Protein 9EIB (pdb70)

Solvent-accessible surface area: 11790 Å² total; per-residue (Å²): 101,55,67,29,46,119,0,59,103,6,0,136,125,58,90,64,0,20,37,116,45,26,70,8,148,63,20,39,0,58,78,32,86,32,23,89,115,118,18,138,68,106,116,65,84,129,97,119,33,112,91,19,176,96,214,66,99,33,1,21,37,22,68,112,117,84,97,23,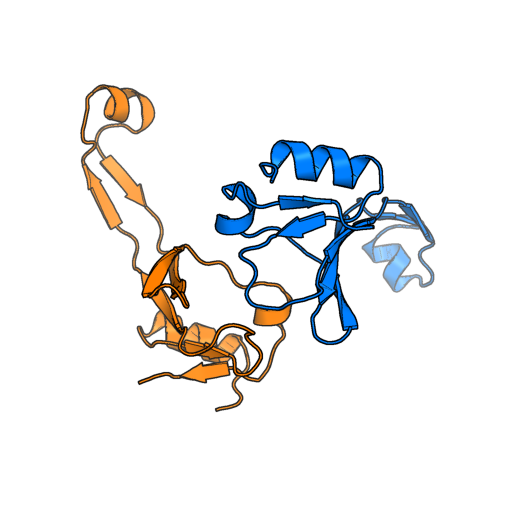90,33,116,25,49,82,60,10,75,132,15,122,30,0,47,83,48,197,97,81,42,68,30,46,113,0,56,91,5,0,138,122,59,90,67,0,14,38,111,44,26,64,8,141,70,20,37,0,60,75,33,86,33,25,80,97,124,10,115,69,100,120,46,79,132,103,117,35,115,90,18,167,90,199,68,96,33,1,22,62,22,58,109,102,83,98,26,92,37,97,26,57,83,61,10,78,134,16,122,31,0,27,58,49,177

Radius of gyration: 2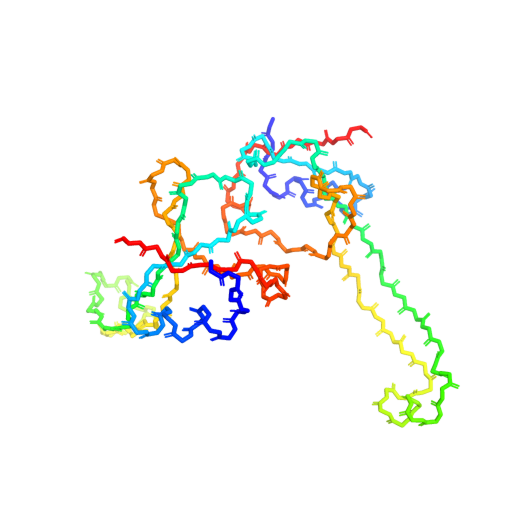0.09 Å; Cα contacts (8 Å, |Δi|>4): 319; chains: 2; bounding box: 47×45×37 Å

Nearest PDB structures (foldseek):
  8kbj-assembly1_A  TM=8.774E-01  e=7.537E-10  metagenome
  8smg-assembly1_B-2  TM=8.501E-01  e=1.374E-08  Okubovirus
  8wje-assembly1_A  TM=8.041E-01  e=4.769E-08  Bacillus phage SPO1
  8sme-assembly1_A  TM=7.638E-01  e=9.151E-08  Okubovirus
  8wje-assembly1_C  TM=7.489E-01  e=1.385E-07  Bacillus phage SPO1

Structure (mmCIF, N/CA/C/O backbone):
data_9EIB
#
_entry.id   9EIB
#
_cell.length_a   92.692
_cell.length_b   92.692
_cell.length_c   78.079
_cell.angle_alpha   90.000
_cell.angle_beta   90.000
_cell.angle_gamma   120.000
#
_symmetry.space_group_name_H-M   'P 63 2 2'
#
loop_
_entity.id
_entity.type
_entity.pdbx_description
1 polymer 'Prophage anti-Thoeris 2 (ModTad2)'
2 non-polymer '(2~{S})-3-[1-[(2~{R},3~{R},4~{S},5~{R})-5-[[[[(2~{R},3~{S},4~{R},5~{R})-5-(6-aminopurin-9-yl)-3,4-bis(oxidanyl)oxolan-2-yl]methoxy-oxidanyl-phosphoryl]oxy-oxidanyl-phosphoryl]oxymethyl]-3,4-bis(oxidanyl)oxolan-2-yl]imidazol-4-yl]-2-azanyl-propanoic acid'
3 water water
#
loop_
_atom_site.group_PDB
_atom_site.id
_atom_site.type_symbol
_atom_site.label_atom_id
_atom_site.label_alt_id
_atom_site.label_comp_id
_atom_site.label_asym_id
_atom_site.label_entity_id
_atom_site.label_seq_id
_atom_site.pdbx_PDB_ins_code
_atom_site.Cartn_x
_atom_site.Cartn_y
_atom_site.Cartn_z
_atom_site.occupancy
_atom_site.B_iso_or_equiv
_atom_site.auth_seq_id
_atom_site.auth_comp_id
_atom_site.auth_asym_id
_atom_site.auth_atom_id
_atom_site.pdbx_PDB_model_num
ATOM 1 N N . SER A 1 4 ? 5.14345 -4.10161 33.51778 1.000 44.09097 3 SER A N 1
ATOM 2 C CA . SER A 1 4 ? 6.10622 -4.99508 32.86728 1.000 40.24608 3 SER A CA 1
ATOM 3 C C . SER A 1 4 ? 5.76053 -5.19262 31.38991 1.000 41.47761 3 SER A C 1
ATOM 4 O O . SER A 1 4 ? 4.70450 -5.71734 31.03108 1.000 46.20306 3 SER A O 1
ATOM 7 N N . LEU A 1 5 ? 6.68156 -4.77761 30.53812 1.000 34.40159 4 LEU A N 1
ATOM 8 C CA . LEU A 1 5 ? 6.47492 -4.67828 29.10294 1.000 32.74214 4 LEU A CA 1
ATOM 9 C C . LEU A 1 5 ? 7.03374 -5.88906 28.36285 1.000 31.16341 4 LEU A C 1
ATOM 10 O O . LEU A 1 5 ? 7.90586 -6.61398 28.85379 1.000 28.48045 4 LEU A O 1
ATOM 15 N N . ASN A 1 6 ? 6.52184 -6.08946 27.15463 1.000 28.10384 5 ASN A N 1
ATOM 16 C CA . ASN A 1 6 ? 7.15004 -7.00094 26.22632 1.000 29.89215 5 ASN A CA 1
ATOM 17 C C . ASN A 1 6 ? 8.32519 -6.29455 25.54983 1.000 26.72342 5 ASN A C 1
ATOM 18 O O . ASN A 1 6 ? 8.59355 -5.10675 25.77886 1.000 26.75141 5 ASN A O 1
ATOM 23 N N . PHE A 1 7 ? 9.05811 -7.04537 24.71997 1.000 31.50436 6 PHE A N 1
ATOM 24 C CA . PHE A 1 7 ? 10.25109 -6.47618 24.11385 1.000 27.84605 6 PHE A CA 1
ATOM 25 C C . PHE A 1 7 ? 9.90794 -5.39606 23.10211 1.000 26.78359 6 PHE A C 1
ATOM 26 O O . PHE A 1 7 ? 10.70493 -4.47469 22.90280 1.000 30.63173 6 PHE A O 1
ATOM 34 N N . GLY A 1 8 ? 8.75005 -5.49910 22.44217 1.000 26.56642 7 GLY A N 1
ATOM 35 C CA . GLY A 1 8 ? 8.35872 -4.47757 21.47677 1.000 29.69928 7 GLY A CA 1
ATOM 36 C C . GLY A 1 8 ? 8.29347 -3.08869 22.08601 1.000 27.60453 7 GLY A C 1
ATOM 37 O O . GLY A 1 8 ? 8.79157 -2.11252 21.50560 1.000 27.11389 7 GLY A O 1
ATOM 38 N N . LYS A 1 9 ? 7.70155 -2.97981 23.27819 1.000 27.42613 8 LYS A N 1
ATOM 39 C CA . LYS A 1 9 ? 7.66553 -1.69558 23.96486 1.000 27.49107 8 LYS A CA 1
ATOM 40 C C . LYS A 1 9 ? 9.04150 -1.31017 24.48255 1.000 29.45251 8 LYS A C 1
ATOM 41 O O . LYS A 1 9 ? 9.41491 -0.13028 24.44289 1.000 28.24815 8 LYS A O 1
ATOM 47 N N . ALA A 1 10 ? 9.81559 -2.28210 24.98122 1.000 27.70563 9 ALA A N 1
ATOM 48 C CA . ALA A 1 10 ? 11.18250 -1.97403 25.38753 1.000 26.56276 9 ALA A CA 1
ATOM 49 C C . ALA A 1 10 ? 12.01044 -1.48887 24.20590 1.000 26.43547 9 ALA A C 1
ATOM 50 O O . ALA A 1 10 ? 12.85930 -0.60779 24.37185 1.000 26.45760 9 ALA A O 1
ATOM 52 N N . LEU A 1 11 ? 11.75298 -2.01844 23.00284 1.000 26.38800 10 LEU A N 1
ATOM 53 C CA . LEU A 1 11 ? 12.47489 -1.55786 21.81781 1.000 26.30176 10 LEU A CA 1
ATOM 54 C C . LEU A 1 11 ? 12.13752 -0.10012 21.48952 1.000 26.66612 10 LEU A C 1
ATOM 55 O O . LEU A 1 11 ? 13.04042 0.71972 21.26692 1.000 26.63626 10 LEU A O 1
ATOM 60 N N . GLU A 1 12 ? 10.85160 0.25147 21.46842 1.000 27.04027 11 GLU A N 1
ATOM 61 C CA . GLU A 1 12 ? 10.49016 1.64849 21.24429 1.000 27.42209 11 GLU A CA 1
ATOM 62 C C . GLU A 1 12 ? 11.16031 2.55282 22.26937 1.000 27.43188 11 GLU A C 1
ATOM 63 O O . GLU A 1 12 ? 11.69386 3.60800 21.91182 1.000 31.02532 11 GLU A O 1
ATOM 69 N N . ALA A 1 13 ? 11.16711 2.14167 23.54270 1.000 27.32216 12 ALA A N 1
ATOM 70 C CA . ALA A 1 13 ? 11.85493 2.90799 24.57800 1.000 27.31307 12 ALA A CA 1
ATOM 71 C C . ALA A 1 13 ? 13.33736 3.09384 24.25233 1.000 29.79348 12 ALA A C 1
ATOM 72 O O . ALA A 1 13 ? 13.87681 4.20134 24.35901 1.000 27.17108 12 ALA A O 1
ATOM 74 N N . LEU A 1 14 ? 14.01632 2.01786 23.86723 1.000 26.68091 13 LEU A N 1
ATOM 75 C CA . LEU A 1 14 ? 15.41558 2.10793 23.45782 1.000 26.43314 13 LEU A CA 1
ATOM 76 C C . LEU A 1 14 ? 15.61734 3.14524 22.35729 1.000 26.63506 13 LEU A C 1
ATOM 77 O O . LEU A 1 14 ? 16.53439 3.97193 22.42597 1.000 26.66238 13 LEU A O 1
ATOM 82 N N . LYS A 1 15 ? 14.78374 3.09612 21.31422 1.000 26.80066 14 LYS A N 1
ATOM 83 C CA . LYS A 1 15 ? 14.97512 3.98086 20.17171 1.000 29.07733 14 LYS A CA 1
ATOM 84 C C . LYS A 1 15 ? 14.72545 5.43887 20.52441 1.000 30.82615 14 LYS A C 1
ATOM 85 O O . LYS A 1 15 ? 15.22178 6.32721 19.81851 1.000 29.94072 14 LYS A O 1
ATOM 91 N N . GLU A 1 16 ? 13.97463 5.69857 21.59836 1.000 27.57039 15 GLU A N 1
ATOM 92 C CA . GLU A 1 16 ? 13.74215 7.04213 22.10003 1.000 27.95330 15 GLU A CA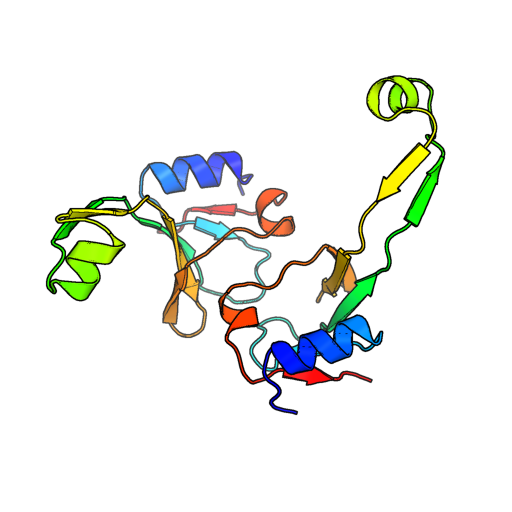 1
ATOM 93 C C . GLU A 1 16 ? 14.77160 7.47090 23.12395 1.000 42.25052 15 GLU A C 1
ATOM 94 O O . GLU A 1 16 ? 14.62412 8.54167 23.71876 1.000 35.78586 15 GLU A O 1
ATOM 100 N N . GLY A 1 17 ? 15.78812 6.65921 23.35873 1.000 27.50211 16 GLY A N 1
ATOM 101 C CA . GLY A 1 17 ? 16.87219 7.03920 24.23242 1.000 35.51233 16 GLY A CA 1
ATOM 102 C C . GLY A 1 17 ? 16.74399 6.60838 25.67480 1.000 31.23616 16 GLY A C 1
ATOM 103 O O . GLY A 1 17 ? 17.55040 7.04019 26.49565 1.000 34.99723 16 GLY A O 1
ATOM 104 N N . LYS A 1 18 ? 15.77535 5.76939 26.01625 1.000 27.15646 17 LYS A N 1
ATOM 105 C CA . LYS A 1 18 ? 15.65634 5.33119 27.39882 1.000 27.07415 17 LYS A CA 1
ATOM 106 C C . LYS A 1 18 ? 16.47942 4.06371 27.67867 1.000 37.89625 17 LYS A C 1
ATOM 107 O O . LYS A 1 18 ? 16.97848 3.38195 26.77094 1.000 26.44365 17 LYS A O 1
ATOM 113 N N . LYS A 1 19 ? 16.61811 3.76591 28.97394 1.000 26.61161 18 LYS A N 1
ATOM 114 C CA . LYS A 1 19 ? 17.28836 2.57258 29.48252 1.000 26.29189 18 LYS A CA 1
ATOM 115 C C . LYS A 1 19 ? 16.24873 1.52906 29.87245 1.000 28.60214 18 LYS A C 1
ATOM 116 O O . LYS A 1 19 ? 15.18974 1.87493 30.39162 1.000 27.50756 18 LYS A O 1
ATOM 122 N N . VAL A 1 20 ? 16.54668 0.25252 29.63572 1.000 26.00079 19 VAL A N 1
ATOM 123 C CA . VAL A 1 20 ? 15.60361 -0.82505 29.94194 1.000 25.99805 19 VAL A CA 1
ATOM 124 C C . VAL A 1 20 ? 16.34124 -1.97114 30.61655 1.000 30.16076 19 VAL A C 1
ATOM 125 O O . VAL A 1 20 ? 17.53665 -2.17669 30.39525 1.000 27.21067 19 VAL A O 1
ATOM 129 N N . SER A 1 21 ? 15.61177 -2.75291 31.41401 1.000 25.79808 20 SER A N 1
ATOM 130 C CA . SER A 1 21 ? 16.15846 -4.00075 31.93715 1.000 25.57824 20 SER A CA 1
ATOM 131 C C . SER A 1 21 ? 15.02505 -4.99250 32.12531 1.000 27.70657 20 SER A C 1
ATOM 132 O O . SER A 1 21 ? 13.85034 -4.66030 31.96525 1.000 27.96817 20 SER A O 1
ATOM 135 N N . ARG A 1 22 ? 15.39799 -6.22260 32.46547 1.000 25.50052 21 ARG A N 1
ATOM 136 C CA . ARG A 1 22 ? 14.45597 -7.31471 32.65140 1.000 25.58574 21 ARG A CA 1
ATOM 137 C C . ARG A 1 22 ? 14.46911 -7.76370 34.10168 1.000 27.21154 21 ARG A C 1
ATOM 138 O O . ARG A 1 22 ? 15.53832 -7.88800 34.70643 1.000 25.54741 21 ARG A O 1
ATOM 146 N N . GLU A 1 23 ? 13.27200 -8.00980 34.65599 1.000 30.36266 22 GLU A N 1
ATOM 147 C CA . GLU A 1 23 ? 13.18990 -8.56816 36.00222 1.000 30.97252 22 GLU A CA 1
ATOM 148 C C . GLU A 1 23 ? 13.80421 -9.96260 36.06763 1.000 25.11099 22 GLU A C 1
ATOM 149 O O . GLU A 1 23 ? 14.40156 -10.33007 37.08494 1.000 31.37541 22 GLU A O 1
ATOM 155 N N . GLY A 1 24 ? 13.68126 -10.75334 35.00170 1.000 25.85145 23 GLY A N 1
ATOM 156 C CA . GLY A 1 24 ? 14.22120 -12.09772 35.01489 1.000 24.81463 23 GLY A CA 1
ATOM 157 C C . GLY A 1 24 ? 15.71636 -12.25204 34.78214 1.000 24.07233 23 GLY A C 1
ATOM 158 O O . GLY A 1 24 ? 16.20065 -13.38451 34.73308 1.000 28.28410 23 GLY A O 1
ATOM 159 N N . TRP A 1 25 ? 16.46490 -11.16333 34.62748 1.000 23.56077 24 TRP A N 1
ATOM 160 C CA . TRP A 1 25 ? 17.91136 -11.26401 34.49180 1.000 22.99819 24 TRP A CA 1
ATOM 161 C C . TRP A 1 25 ? 18.54094 -11.75888 35.78971 1.000 23.64347 24 TRP A C 1
ATOM 162 O O . TRP A 1 25 ? 18.13450 -11.36480 36.88650 1.000 28.03715 24 TRP A O 1
ATOM 173 N N . ASN A 1 26 ? 19.57058 -12.60133 35.65848 1.000 23.79266 25 ASN A N 1
ATOM 174 C CA . ASN A 1 26 ? 20.23726 -13.16352 36.83187 1.000 23.21885 25 ASN A CA 1
ATOM 175 C C . ASN A 1 26 ? 21.07124 -12.10753 37.54671 1.000 31.94959 25 ASN A C 1
ATOM 176 O O . ASN A 1 26 ? 20.99019 -11.96292 38.77465 1.000 28.01392 25 ASN A O 1
ATOM 181 N N . GLY A 1 27 ? 21.87895 -11.35530 36.79517 1.000 26.46562 26 GLY A N 1
ATOM 182 C CA . GLY A 1 27 ? 22.56079 -10.20846 37.36856 1.000 22.99284 26 GLY A CA 1
ATOM 183 C C . GLY A 1 27 ? 21.60326 -9.06171 37.64108 1.000 30.36286 26 GLY A C 1
ATOM 184 O O . GLY A 1 27 ? 20.60580 -8.87146 36.94488 1.000 26.15101 26 GLY A O 1
ATOM 185 N N . LYS A 1 28 ? 21.90884 -8.28804 38.68239 1.000 23.21317 27 LYS A N 1
ATOM 186 C CA . LYS A 1 28 ? 21.04263 -7.20574 39.13687 1.000 28.53580 27 LYS A CA 1
ATOM 187 C C . LYS A 1 28 ? 21.66980 -5.84970 38.84885 1.000 23.80278 27 LYS A C 1
ATOM 188 O O . LYS A 1 28 ? 22.89282 -5.69831 38.83107 1.000 23.04421 27 LYS A O 1
ATOM 194 N N . GLY A 1 29 ? 20.81735 -4.84654 38.66495 1.000 23.31861 28 GLY A N 1
ATOM 195 C CA . GLY A 1 29 ? 21.30894 -3.49541 38.43653 1.000 23.13533 28 GLY A CA 1
ATOM 196 C C . GLY A 1 29 ? 21.81816 -3.21943 37.03790 1.000 28.23754 28 GLY A C 1
ATOM 197 O O . GLY A 1 29 ? 22.45364 -2.17778 36.82339 1.000 24.76022 28 GLY A O 1
ATOM 198 N N . MET A 1 30 ? 21.54366 -4.10273 36.07386 1.000 22.28441 29 MET A N 1
ATOM 199 C CA . MET A 1 30 ? 21.99860 -3.92763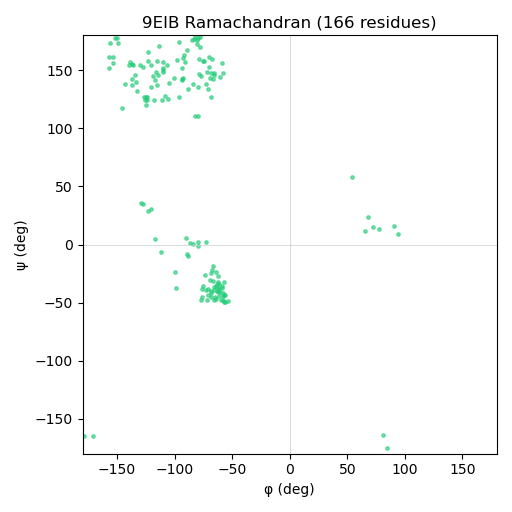 34.70124 1.000 22.66150 29 MET A CA 1
ATOM 200 C C . MET A 1 30 ? 20.94397 -3.17872 33.88228 1.000 25.12993 29 MET A C 1
ATOM 201 O O . MET A 1 30 ? 19.75500 -3.16166 34.21258 1.000 25.65086 29 MET A O 1
ATOM 206 N N . PHE A 1 31 ? 21.38665 -2.54886 32.79704 1.000 21.63419 30 PHE A N 1
ATOM 207 C CA . PHE A 1 31 ? 20.41660 -1.96621 31.87718 1.000 23.79452 30 PHE A CA 1
ATOM 208 C C . PHE A 1 31 ? 21.03887 -1.91369 30.49321 1.000 27.99385 30 PHE A C 1
ATOM 209 O O . PHE A 1 31 ? 22.26603 -1.89406 30.34990 1.000 23.39942 30 PHE A O 1
ATOM 217 N N . ALA A 1 32 ? 20.17463 -1.88185 29.47458 1.000 21.37431 31 ALA A N 1
ATOM 218 C CA . ALA A 1 32 ? 20.59664 -1.72314 28.09197 1.000 21.18884 31 ALA A CA 1
ATOM 219 C C . ALA A 1 32 ? 20.17722 -0.35381 27.56233 1.000 21.37412 31 ALA A C 1
ATOM 220 O O . ALA A 1 32 ? 19.23552 0.27085 28.05713 1.000 21.70300 31 ALA A O 1
ATOM 222 N N . TYR A 1 33 ? 20.88170 0.11416 26.53113 1.000 22.42376 32 TYR A N 1
ATOM 223 C CA . TYR A 1 33 ? 20.57834 1.42011 25.96042 1.000 21.44772 32 TYR A CA 1
ATOM 224 C C . TYR A 1 33 ? 21.09303 1.46320 24.52735 1.000 27.88027 32 TYR A C 1
ATOM 225 O O . TYR A 1 33 ? 21.93678 0.65564 24.11957 1.000 22.41015 32 TYR A O 1
ATOM 234 N N . TYR A 1 34 ? 20.55665 2.42000 23.77034 1.000 22.59281 33 TYR A N 1
ATOM 235 C CA . TYR A 1 34 ? 20.81111 2.57444 22.33932 1.000 21.85610 33 TYR A CA 1
ATOM 236 C C . TYR A 1 34 ? 21.95875 3.54982 22.11381 1.000 24.10698 33 TYR A C 1
ATOM 237 O O . TYR A 1 34 ? 22.06721 4.55554 22.82505 1.000 24.60991 33 TYR A O 1
ATOM 246 N N . VAL A 1 35 ? 22.80351 3.27274 21.12425 1.000 21.75670 34 VAL A N 1
ATOM 247 C CA . VAL A 1 35 ? 23.89385 4.16334 20.74543 1.000 27.72557 34 VAL A CA 1
ATOM 248 C C . VAL A 1 35 ? 23.77233 4.47142 19.25679 1.000 22.71130 34 VAL A C 1
ATOM 249 O O . VAL A 1 35 ? 23.76367 3.54736 18.44606 1.000 22.52516 34 VAL A O 1
ATOM 253 N N . PRO A 1 36 ? 23.70260 5.73748 18.85028 1.000 33.35404 35 PRO A N 1
ATOM 254 C CA . PRO A 1 36 ? 23.51497 6.04239 17.42693 1.000 32.88042 35 PRO A CA 1
ATOM 255 C C . PRO A 1 36 ? 24.75509 5.71095 16.60935 1.000 33.21012 35 PRO A C 1
ATOM 256 O O . PRO A 1 36 ? 25.86666 5.59435 17.12675 1.000 33.88716 35 PRO A O 1
ATOM 260 N N . GLY A 1 37 ? 24.54906 5.57997 15.29492 1.000 32.83265 36 GLY A N 1
ATOM 261 C CA . GLY A 1 37 ? 25.64930 5.40205 14.36829 1.000 33.23467 36 GLY A CA 1
ATOM 262 C C . GLY A 1 37 ? 26.35179 6.71361 14.04322 1.000 34.06851 36 GLY A C 1
ATOM 263 O O . GLY A 1 37 ? 25.98464 7.79061 14.50796 1.000 34.42944 36 GLY A O 1
ATOM 264 N N . GLY A 1 38 ? 27.39780 6.61795 13.23153 1.000 34.53080 37 GLY A N 1
ATOM 265 C CA . GLY A 1 38 ? 28.13124 7.81994 12.88393 1.000 35.49888 37 GLY A CA 1
ATOM 266 C C . GLY A 1 38 ? 29.15264 7.59324 11.79163 1.000 38.62221 37 GLY A C 1
ATOM 267 O O . GLY A 1 38 ? 29.12273 6.58718 11.07663 1.000 37.15284 37 GLY A O 1
ATOM 268 N N . VAL A 1 39 ? 30.04773 8.57638 11.66639 1.000 36.98196 38 VAL A N 1
ATOM 269 C CA . VAL A 1 39 ? 31.17207 8.55279 10.73699 1.000 37.90278 38 VAL A CA 1
ATOM 270 C C . VAL A 1 39 ? 32.42693 8.99410 11.48506 1.000 44.72431 38 VAL A C 1
ATOM 271 O O . VAL A 1 39 ? 32.37242 9.90970 12.31241 1.000 60.77434 38 VAL A O 1
ATOM 275 N N . TYR A 1 40 ? 33.55517 8.33974 11.20393 1.000 49.83459 39 TYR A N 1
ATOM 276 C CA . TYR A 1 40 ? 34.85099 8.78755 11.69905 1.000 56.78060 39 TYR A CA 1
ATOM 277 C C . TYR A 1 40 ? 35.89208 8.64621 10.59260 1.000 71.09195 39 TYR A C 1
ATOM 278 O O . TYR A 1 40 ? 35.73699 7.84743 9.66109 1.000 62.37911 39 TYR A O 1
ATOM 287 N N . LYS A 1 41 ? 36.96672 9.43266 10.71375 1.000 63.25629 40 LYS A N 1
ATOM 288 C CA . LYS A 1 41 ? 37.98378 9.51639 9.66947 1.000 72.25375 40 LYS A CA 1
ATOM 289 C C . LYS A 1 41 ? 39.00344 8.38976 9.78660 1.000 60.60669 40 LYS A C 1
ATOM 290 O O . LYS A 1 41 ? 39.44808 8.04688 10.88542 1.000 65.94558 40 LYS A O 1
ATOM 296 N N . SER A 1 42 ? 39.37303 7.81471 8.64159 1.000 61.92299 41 SER A N 1
ATOM 297 C CA . SER A 1 42 ? 40.48305 6.86993 8.60684 1.000 75.63449 41 SER A CA 1
ATOM 298 C C . SER A 1 42 ? 41.77975 7.61551 8.88350 1.000 74.77338 41 SER A C 1
ATOM 299 O O . SER A 1 42 ? 42.07989 8.61858 8.22677 1.000 64.14537 41 SER A O 1
ATOM 302 N N . GLN A 1 43 ? 42.54874 7.13460 9.86175 1.000 66.91955 42 GLN A N 1
ATOM 303 C CA . GLN A 1 43 ? 43.70193 7.89465 10.32351 1.000 73.26266 42 GLN A CA 1
ATOM 304 C C . GLN A 1 43 ? 45.02764 7.41375 9.75182 1.000 64.97601 42 GLN A C 1
ATOM 305 O O . GLN A 1 43 ? 45.97723 8.20303 9.69096 1.000 67.13843 42 GLN A O 1
ATOM 311 N N . THR A 1 44 ? 45.11801 6.16438 9.31855 1.000 55.41436 43 THR A N 1
ATOM 312 C CA . THR A 1 44 ? 46.31353 5.66692 8.65961 1.000 60.85613 43 THR A CA 1
ATOM 313 C C . THR A 1 44 ? 45.96344 5.18982 7.25757 1.000 58.43482 43 THR A C 1
ATOM 314 O O . THR A 1 44 ? 44.82105 4.80950 6.97944 1.000 61.49861 43 THR A O 1
ATOM 318 N N . ASP A 1 45 ? 46.96199 5.21512 6.37123 1.000 57.15282 44 ASP A N 1
ATOM 319 C CA . ASP A 1 45 ? 46.75768 4.69351 5.02405 1.000 63.64696 44 ASP A CA 1
ATOM 320 C C . ASP A 1 45 ? 46.43437 3.20720 5.04739 1.000 61.20005 44 ASP A C 1
ATOM 321 O O . ASP A 1 45 ? 45.78055 2.70385 4.12742 1.000 54.56844 44 ASP A O 1
ATOM 326 N N . VAL A 1 46 ? 46.89137 2.48527 6.07518 1.000 50.56526 45 VAL A N 1
ATOM 327 C CA . VAL A 1 46 ? 46.49968 1.08477 6.21782 1.000 58.52503 45 VAL A CA 1
ATOM 328 C C . VAL A 1 46 ? 44.99671 0.98419 6.44489 1.000 70.53966 45 VAL A C 1
ATOM 329 O O . VAL A 1 46 ? 44.30371 0.17978 5.80737 1.000 62.56303 45 VAL A O 1
ATOM 333 N N . ILE A 1 47 ? 44.47311 1.80577 7.35983 1.000 62.26416 46 ILE A N 1
ATOM 334 C CA . ILE A 1 47 ? 43.03160 1.87360 7.57490 1.000 61.98863 46 ILE A CA 1
ATOM 335 C C . ILE A 1 47 ? 42.34121 2.48721 6.36418 1.000 58.40421 46 ILE A C 1
ATOM 336 O O . ILE A 1 47 ? 41.26490 2.03776 5.95192 1.000 62.91767 46 ILE A O 1
ATOM 341 N N . LYS A 1 48 ? 42.95481 3.51536 5.77032 1.000 56.15293 47 LYS A N 1
ATOM 342 C CA . LYS A 1 48 ? 42.38010 4.15829 4.59192 1.000 52.79858 47 LYS A CA 1
ATOM 343 C C . LYS A 1 48 ? 42.19723 3.16664 3.44728 1.000 55.82518 47 LYS A C 1
ATOM 344 O O . LYS A 1 48 ? 41.20469 3.22900 2.71513 1.000 70.47405 47 LYS A O 1
ATOM 350 N N . ASN A 1 49 ? 43.13905 2.23852 3.27887 1.000 57.66477 48 ASN A N 1
ATOM 351 C CA . ASN A 1 49 ? 43.00089 1.23973 2.22391 1.000 68.37370 48 ASN A CA 1
ATOM 352 C C . ASN A 1 49 ? 41.89975 0.23795 2.55045 1.000 67.65418 48 ASN A C 1
ATOM 353 O O . ASN A 1 49 ? 41.09433 -0.11194 1.67782 1.000 68.28512 48 ASN A O 1
ATOM 358 N N . THR A 1 50 ? 41.84169 -0.22502 3.80380 1.000 64.79230 49 THR A N 1
ATOM 359 C CA . THR A 1 50 ? 40.88222 -1.26484 4.16944 1.000 59.15798 49 THR A CA 1
ATOM 360 C C . THR A 1 50 ? 39.44637 -0.73990 4.12547 1.000 62.35561 49 THR A C 1
ATOM 361 O O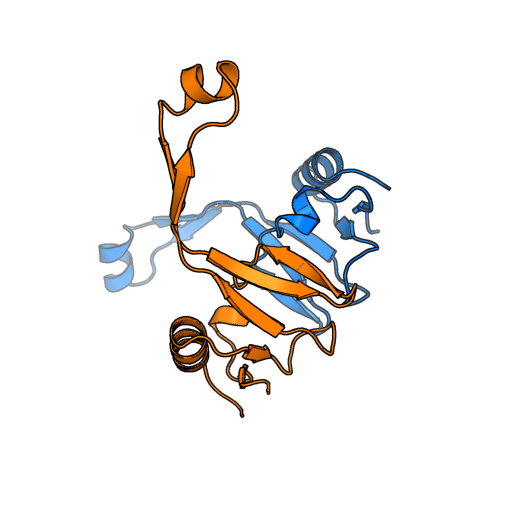 . THR A 1 50 ? 38.55539 -1.39794 3.57499 1.000 65.33413 49 THR A O 1
ATOM 365 N N . PHE A 1 51 ? 39.20120 0.45000 4.68431 1.000 54.66625 50 PHE A N 1
ATOM 366 C CA . PHE A 1 51 ? 37.84008 0.94522 4.88168 1.000 54.85690 50 PHE A CA 1
ATOM 367 C C . PHE A 1 51 ? 37.51710 2.21335 4.10274 1.000 56.83181 50 PHE A C 1
ATOM 368 O O . PHE A 1 51 ? 36.42543 2.76339 4.28593 1.000 62.06069 50 PHE A O 1
ATOM 376 N N . GLY A 1 52 ? 38.42399 2.70753 3.26454 1.000 58.02811 51 GLY A N 1
ATOM 377 C CA . GLY A 1 52 ? 38.20688 3.99489 2.62206 1.000 54.39254 51 GLY A CA 1
ATOM 378 C C . GLY A 1 52 ? 38.63601 5.15412 3.50739 1.000 63.06940 51 GLY A C 1
ATOM 379 O O . GLY A 1 52 ? 39.17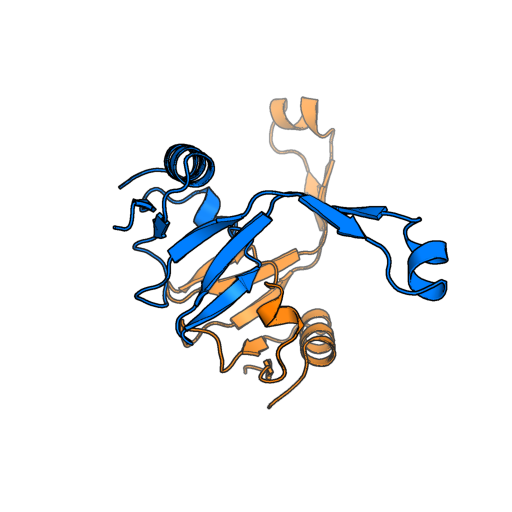890 4.97508 4.60128 1.000 68.14056 51 GLY A O 1
ATOM 380 N N . GLU A 1 53 ? 38.36471 6.37164 3.02399 1.000 62.23359 52 GLU A N 1
ATOM 381 C CA . GLU A 1 53 ? 38.86916 7.56322 3.70383 1.000 76.65361 52 GLU A CA 1
ATOM 382 C C . GLU A 1 53 ? 38.08029 7.88706 4.97136 1.000 69.97500 52 GLU A C 1
ATOM 383 O O . GLU A 1 53 ? 38.66498 8.33420 5.96765 1.000 69.13925 52 GLU A O 1
ATOM 389 N N . GLU A 1 54 ? 36.76022 7.69315 4.95359 1.000 70.08882 53 GLU A N 1
ATOM 390 C CA . GLU A 1 54 ? 35.93190 7.85497 6.14227 1.000 63.18531 53 GLU A CA 1
ATOM 391 C C . GLU A 1 54 ? 34.97290 6.68362 6.26854 1.000 62.74856 53 GLU A C 1
ATOM 392 O O . GLU A 1 54 ? 34.49414 6.13608 5.27116 1.000 50.41598 53 GLU A O 1
ATOM 398 N N . VAL A 1 55 ? 34.69263 6.31214 7.51449 1.000 54.94247 54 VAL A N 1
ATOM 399 C CA . VAL A 1 55 ? 34.03962 5.04864 7.83327 1.000 63.80595 54 VAL A CA 1
ATOM 400 C C . VAL A 1 55 ? 32.71037 5.32757 8.51656 1.000 35.97235 54 VAL A C 1
ATOM 401 O O . VAL A 1 55 ? 32.66808 5.99753 9.55733 1.000 46.04974 54 VAL A O 1
ATOM 405 N N . LYS A 1 56 ? 31.63570 4.78862 7.95008 1.000 33.84475 55 LYS A N 1
ATOM 406 C CA . LYS A 1 56 ? 30.32159 4.83409 8.57550 1.000 35.11979 55 LYS A CA 1
ATOM 407 C C . LYS A 1 56 ? 30.14375 3.62158 9.48500 1.000 34.86726 55 LYS A C 1
ATOM 408 O O . LYS A 1 56 ? 30.45684 2.49274 9.08468 1.000 31.09483 55 LYS A O 1
ATOM 414 N N . TYR A 1 57 ? 29.64272 3.84165 10.70187 1.000 30.89204 56 TYR A N 1
ATOM 415 C CA . TYR A 1 57 ? 29.34207 2.72916 11.59672 1.000 29.91614 56 TYR A CA 1
ATOM 416 C C . TYR A 1 57 ? 27.87504 2.76268 12.01038 1.000 29.53443 56 TYR A C 1
ATOM 417 O O . TYR A 1 57 ? 27.31270 3.83183 12.25292 1.000 30.00276 56 TYR A O 1
ATOM 426 N N A ARG A 1 58 ? 27.25704 1.57893 12.06207 0.462 22.04067 57 ARG A N 1
ATOM 427 N N B ARG A 1 58 ? 27.26294 1.58299 12.07688 0.538 22.03103 57 ARG A N 1
ATOM 428 C CA A ARG A 1 58 ? 25.83210 1.45599 12.34033 0.462 21.12462 57 ARG A CA 1
ATOM 429 C CA B ARG A 1 58 ? 25.84132 1.47906 12.35076 0.538 21.12268 57 ARG A CA 1
ATOM 430 C C A ARG A 1 58 ? 25.53491 1.72045 13.81635 0.462 20.89184 57 ARG A C 1
ATOM 431 C C B ARG A 1 58 ? 25.54000 1.74149 13.82225 0.538 20.89209 57 ARG A C 1
ATOM 432 O O A ARG A 1 58 ? 26.41257 1.57422 14.66956 0.462 22.62909 57 ARG A O 1
ATOM 433 O O B ARG A 1 58 ? 26.41668 1.60745 14.67822 0.538 22.66555 57 ARG A O 1
ATOM 448 N N . PRO A 1 59 ? 24.29917 2.10120 14.14709 1.000 21.95978 58 PRO A N 1
ATOM 449 C CA . PRO A 1 59 ? 23.90676 2.16371 15.55572 1.000 21.08003 58 PRO A CA 1
ATOM 450 C C . PRO A 1 59 ? 23.94565 0.76237 16.15377 1.000 21.85827 58 PRO A C 1
ATOM 451 O O . PRO A 1 59 ? 23.95850 -0.24839 15.44581 1.000 22.32100 58 PRO A O 1
ATOM 455 N N . TYR A 1 60 ? 24.00302 0.70387 17.47899 1.000 22.65820 59 TYR A N 1
ATOM 456 C CA . TYR A 1 60 ? 24.10554 -0.58179 18.16291 1.000 21.80848 59 TYR A CA 1
ATOM 457 C C . TYR A 1 60 ? 23.45927 -0.43862 19.53778 1.000 20.46274 59 TYR A C 1
ATOM 458 O O . TYR A 1 60 ? 22.95630 0.62808 19.89314 1.000 21.58397 59 TYR A O 1
ATOM 467 N N . LEU A 1 61 ? 23.42879 -1.53806 20.28863 1.000 21.87130 60 LEU A N 1
ATOM 468 C CA . LEU A 1 61 ? 22.93239 -1.55251 21.65757 1.000 20.23523 60 LEU A CA 1
ATOM 469 C C . LEU A 1 61 ? 24.06287 -1.91174 22.61875 1.000 20.14093 60 LEU A C 1
ATOM 470 O O . LEU A 1 61 ? 24.96820 -2.67650 22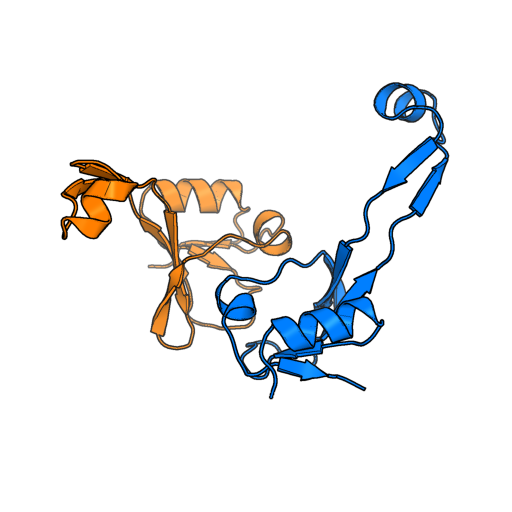.27964 1.000 19.52949 60 LEU A O 1
ATOM 475 N N . ALA A 1 62 ? 23.99589 -1.36453 23.83065 1.000 21.45022 61 ALA A N 1
ATOM 476 C CA . ALA A 1 62 ? 25.01067 -1.58763 24.85629 1.000 23.21544 61 ALA A CA 1
ATOM 477 C C . ALA A 1 62 ? 24.34430 -1.98948 26.16566 1.000 24.90314 61 ALA A C 1
ATOM 478 O O . ALA A 1 62 ? 23.18128 -1.66517 26.41223 1.000 20.21688 61 ALA A O 1
ATOM 480 N N . LEU A 1 63 ? 25.09700 -2.71017 26.99599 1.000 20.49255 62 LEU A N 1
ATOM 481 C CA . LEU A 1 63 ? 24.64378 -3.17824 28.29892 1.000 19.86631 62 LEU A CA 1
ATOM 482 C C . LEU A 1 63 ? 25.63803 -2.73541 29.36534 1.000 19.77619 62 LEU A C 1
ATOM 483 O O . LEU A 1 63 ? 26.84353 -2.96999 29.22946 1.000 19.45963 62 LEU A O 1
ATOM 488 N N . LYS A 1 64 ? 25.13245 -2.07581 30.41008 1.000 20.68216 63 LYS A N 1
ATOM 489 C CA . LYS A 1 64 ? 25.87799 -1.83301 31.64502 1.000 20.15288 63 LYS A CA 1
ATOM 490 C C . LYS A 1 64 ? 25.82402 -3.11436 32.46733 1.000 21.09056 63 LYS A C 1
ATOM 491 O O . LYS A 1 64 ? 24.75653 -3.48789 32.96024 1.000 25.12419 63 LYS A O 1
ATOM 497 N N . THR A 1 65 ? 26.96320 -3.80790 32.59890 1.000 19.99570 64 THR A N 1
ATOM 498 C CA . THR A 1 65 ? 27.01344 -5.14023 33.19350 1.000 20.07732 64 THR A CA 1
ATOM 499 C C . THR A 1 65 ? 27.11909 -5.05415 34.71337 1.000 21.11968 64 THR A C 1
ATOM 500 O O . THR A 1 65 ? 27.24217 -3.97402 35.28347 1.000 24.90412 64 THR A O 1
ATOM 504 N N . VAL A 1 66 ? 27.08037 -6.21710 35.38260 1.000 20.61664 65 VAL A N 1
ATOM 505 C CA . VAL A 1 66 ? 27.26000 -6.25196 36.83876 1.000 27.49341 65 VAL A CA 1
ATOM 506 C C . VAL A 1 66 ? 28.66332 -5.85227 37.24931 1.000 30.18350 65 VAL A C 1
ATOM 507 O O . VAL A 1 66 ? 28.87851 -5.49729 38.41298 1.000 29.77036 65 VAL A O 1
ATOM 511 N N . ASP A 1 67 ? 29.63094 -5.89675 36.32881 1.000 20.44333 66 ASP A N 1
ATOM 512 C CA . ASP A 1 67 ? 30.98792 -5.44711 36.60602 1.000 27.29858 66 ASP A CA 1
ATOM 513 C C . ASP A 1 67 ? 31.14509 -3.94903 36.42235 1.000 29.39524 66 ASP A C 1
ATOM 514 O O . ASP A 1 67 ? 32.25281 -3.43857 36.59912 1.000 28.94682 66 ASP A O 1
ATOM 519 N N . ASN A 1 68 ? 30.07138 -3.24786 36.06175 1.000 24.60867 67 ASN A N 1
ATOM 520 C CA . ASN A 1 68 ? 30.06345 -1.80628 35.84803 1.000 25.01737 67 ASN A CA 1
ATOM 521 C C . ASN A 1 68 ? 30.88093 -1.38001 34.63056 1.000 24.73659 67 ASN A C 1
ATOM 522 O O . ASN A 1 68 ? 31.31984 -0.23525 34.55046 1.000 36.44448 67 ASN A O 1
ATOM 527 N N . ASP A 1 69 ? 31.09731 -2.26226 33.66752 1.000 22.27714 68 ASP A N 1
ATOM 528 C CA . ASP A 1 69 ? 31.65928 -1.85616 32.38856 1.000 27.49857 68 ASP A CA 1
ATOM 529 C C . ASP A 1 69 ? 30.60441 -2.05544 31.30532 1.000 25.36716 68 ASP A C 1
ATOM 530 O O . ASP A 1 69 ? 29.53261 -2.61194 31.55222 1.000 25.90148 68 ASP A O 1
ATOM 535 N N . ILE A 1 70 ? 30.89049 -1.56150 30.10186 1.000 20.19753 69 ILE A N 1
ATOM 536 C CA . ILE A 1 70 ? 29.91594 -1.52736 29.01550 1.000 18.95788 69 ILE A CA 1
ATOM 537 C C . ILE A 1 70 ? 30.25250 -2.60243 27.99771 1.000 21.68238 69 ILE A C 1
ATOM 538 O O . ILE A 1 70 ? 31.34926 -2.60759 27.43163 1.000 22.90032 69 ILE A O 1
ATOM 543 N N . ALA A 1 71 ? 29.28655 -3.46166 27.70568 1.000 18.75378 70 ALA A N 1
ATOM 544 C CA . ALA A 1 71 ? 29.42029 -4.48808 26.68649 1.000 18.58727 70 ALA A CA 1
ATOM 545 C C . ALA A 1 71 ? 28.52815 -4.15551 25.50473 1.000 18.67829 70 ALA A C 1
ATOM 546 O O . ALA A 1 71 ? 27.45885 -3.58812 25.67875 1.000 20.49540 70 ALA A O 1
ATOM 548 N N . THR A 1 72 ? 28.94652 -4.53392 24.29796 1.000 19.93684 71 THR A N 1
ATOM 549 C CA . THR A 1 72 ? 27.99309 -4.53957 23.19935 1.000 18.75070 71 THR A CA 1
ATOM 550 C C . THR A 1 72 ? 26.99521 -5.65708 23.44740 1.000 21.20856 71 THR A C 1
ATOM 551 O O . THR A 1 72 ? 27.33992 -6.72732 23.95002 1.000 22.75703 71 THR A O 1
ATOM 555 N N . TRP A 1 73 ? 25.74561 -5.41443 23.10152 1.000 20.45991 72 TRP A N 1
ATOM 556 C CA . TRP A 1 73 ? 24.70446 -6.29064 23.59730 1.000 23.57606 72 TRP A CA 1
ATOM 557 C C . TRP A 1 73 ? 23.72470 -6.61739 22.49268 1.000 23.27418 72 TRP A C 1
ATOM 558 O O . TRP A 1 73 ? 23.32655 -5.73738 21.72805 1.000 19.79819 72 TRP A O 1
ATOM 569 N N . THR A 1 74 ? 23.34960 -7.89205 22.44158 1.000 25.19172 73 THR A N 1
ATOM 570 C CA . THR A 1 74 ? 22.29270 -8.45287 21.62193 1.000 36.26235 73 THR A CA 1
ATOM 571 C C . THR A 1 74 ? 21.34157 -9.18403 22.56277 1.000 20.60533 73 THR A C 1
ATOM 572 O O . THR A 1 74 ? 21.79842 -10.03854 23.34755 1.000 27.94400 73 THR A O 1
ATOM 576 N N . PRO A 1 75 ? 20.04207 -8.90750 22.52870 1.000 30.49124 74 PRO A N 1
ATOM 577 C CA . PRO A 1 75 ? 19.11971 -9.67736 23.37381 1.000 27.57104 74 PRO A CA 1
ATOM 578 C C . PRO A 1 75 ? 19.22086 -11.16516 23.05393 1.000 27.95000 74 PRO A C 1
ATOM 579 O O . PRO A 1 75 ? 19.52103 -11.55591 21.92711 1.000 29.85842 74 PRO A O 1
ATOM 583 N N . SER A 1 76 ? 19.02536 -11.99966 24.07331 1.000 21.97531 75 SER A N 1
ATOM 584 C CA . SER A 1 76 ? 18.89050 -13.42877 23.84400 1.000 23.32177 75 SER A CA 1
ATOM 585 C C . SER A 1 76 ? 17.46368 -13.72863 23.40160 1.000 21.58726 75 SER A C 1
ATOM 586 O O . SER A 1 76 ? 16.58967 -12.86101 23.42770 1.000 23.07638 75 SER A O 1
ATOM 589 N N . VAL A 1 77 ? 17.21116 -14.97670 23.00150 1.000 23.26817 76 VAL A N 1
ATOM 590 C CA . VAL A 1 77 ? 15.84709 -15.32407 22.60738 1.000 22.23749 76 VAL A CA 1
ATOM 591 C C . VAL A 1 77 ? 14.91304 -15.23560 23.80489 1.000 22.63363 76 VAL A C 1
ATOM 592 O O . VAL A 1 77 ? 13.75937 -14.81509 23.67990 1.000 23.11244 76 VAL A O 1
ATOM 596 N N . SER A 1 78 ? 15.39574 -15.61770 24.98750 1.000 22.49863 77 SER A N 1
ATOM 597 C CA . SER A 1 78 ? 14.59323 -15.43435 26.19151 1.000 22.90606 77 SER A CA 1
ATOM 598 C C . SER A 1 78 ? 14.30709 -13.96143 26.44380 1.000 23.45855 77 SER A C 1
ATOM 599 O O . SER A 1 78 ? 13.18216 -13.60760 26.81843 1.000 23.60494 77 SER A O 1
ATOM 602 N N . ASP A 1 79 ? 15.29839 -13.08264 26.23314 1.000 22.56695 78 ASP A N 1
ATOM 603 C CA . ASP A 1 79 ? 15.05674 -11.63794 26.33209 1.000 26.41937 78 ASP A CA 1
ATOM 604 C C . ASP A 1 79 ? 13.99592 -11.18596 25.33649 1.000 23.06812 78 ASP A C 1
ATOM 605 O O . ASP A 1 79 ? 13.08984 -10.41479 25.67744 1.000 23.51268 78 ASP A O 1
ATOM 610 N N . ILE A 1 80 ? 14.12816 -11.61975 24.08221 1.000 23.05116 79 ILE A N 1
ATOM 611 C CA . ILE A 1 80 ? 13.17788 -11.23963 23.03685 1.000 23.37276 79 ILE A CA 1
ATOM 612 C C . ILE A 1 80 ? 11.75427 -11.64461 23.40786 1.000 31.80137 79 ILE A C 1
ATOM 613 O O . ILE A 1 80 ? 10.79952 -10.89898 23.16193 1.000 27.15703 79 ILE A O 1
ATOM 618 N N . LEU A 1 81 ? 11.57753 -12.84275 23.96386 1.000 24.11426 80 LEU A N 1
ATOM 619 C CA . LEU A 1 81 ? 10.24817 -13.38429 24.18306 1.000 24.77410 80 LEU A CA 1
ATOM 620 C C . LEU A 1 81 ? 9.65117 -12.98512 25.52165 1.000 27.08841 80 LEU A C 1
ATOM 621 O O . LEU A 1 81 ? 8.45758 -13.22545 25.74491 1.000 30.55842 80 LEU A O 1
ATOM 626 N N . ALA A 1 82 ? 10.44110 -12.37850 26.40403 1.000 29.48656 81 ALA A N 1
ATOM 627 C CA . ALA A 1 82 ? 10.01418 -12.09997 27.77086 1.000 25.14815 81 ALA A CA 1
ATOM 628 C C . ALA A 1 82 ? 9.02171 -10.94036 27.83694 1.000 32.11093 81 ALA A C 1
ATOM 629 O O . ALA A 1 82 ? 8.94482 -10.08267 26.95302 1.000 32.19556 81 ALA A O 1
ATOM 631 N N . GLU A 1 83 ? 8.25659 -10.91680 28.92071 1.000 26.23649 82 GLU A N 1
ATOM 632 C CA . GLU A 1 83 ? 7.30800 -9.83369 29.14182 1.000 26.83079 82 GLU A CA 1
ATOM 633 C C . GLU A 1 83 ? 7.50899 -9.21312 30.52013 1.000 41.01549 82 GLU A C 1
ATOM 634 O O . GLU A 1 83 ? 6.54668 -8.78507 31.16611 1.000 31.99605 82 GLU A O 1
ATOM 640 N N . ASP A 1 84 ? 8.76068 -9.15846 30.97902 1.000 26.92800 83 ASP A N 1
ATOM 641 C CA . ASP A 1 84 ? 9.11652 -8.57461 32.26516 1.000 26.40772 83 ASP A CA 1
ATOM 642 C C . ASP A 1 84 ? 10.08879 -7.40846 32.09956 1.000 26.18658 83 ASP A C 1
ATOM 643 O O . ASP A 1 84 ? 10.90628 -7.15708 32.98198 1.000 27.17526 83 ASP A O 1
ATOM 648 N N . TRP A 1 85 ? 10.00830 -6.68578 30.97728 1.000 25.79977 84 TRP A N 1
ATOM 649 C CA . TRP A 1 85 ? 10.85243 -5.51396 30.75850 1.000 25.40706 84 TRP A CA 1
ATOM 650 C C . TRP A 1 85 ? 10.33998 -4.31512 31.54259 1.000 32.19816 84 TRP A C 1
ATOM 651 O O . TRP A 1 85 ? 9.12828 -4.13196 31.70004 1.000 33.35834 84 TRP A O 1
ATOM 662 N N . ASN A 1 86 ? 11.27014 -3.48706 32.02423 1.000 26.81697 85 ASN A N 1
ATOM 663 C CA . ASN A 1 86 ? 10.93108 -2.23750 32.68769 1.000 38.78543 85 ASN A CA 1
ATOM 664 C C . ASN A 1 86 ? 11.86589 -1.14525 32.19917 1.000 39.06595 85 ASN A C 1
ATOM 665 O O . ASN A 1 86 ? 13.04679 -1.39771 31.95227 1.000 31.45116 85 ASN A O 1
ATOM 670 N N . ILE A 1 87 ? 11.32097 0.06061 32.03724 1.000 28.04491 86 ILE A N 1
ATOM 671 C CA . ILE A 1 87 ? 12.13562 1.24387 31.80044 1.000 28.24166 86 ILE A CA 1
ATOM 672 C C . ILE A 1 87 ? 12.85432 1.62648 33.08808 1.000 33.30284 86 ILE A C 1
ATOM 673 O O . ILE A 1 87 ? 12.28458 1.56510 34.18446 1.000 34.57833 86 ILE A O 1
ATOM 678 N N . VAL A 1 88 ? 14.12027 2.00294 32.95832 1.000 26.46632 87 VAL A N 1
ATOM 679 C CA . VAL A 1 88 ? 14.98947 2.33376 34.07980 1.000 38.72254 87 VAL A CA 1
ATOM 680 C C . VAL A 1 88 ? 15.21008 3.83851 34.07519 1.000 33.98544 87 VAL A C 1
ATOM 681 O O . VAL A 1 88 ? 15.60963 4.40677 33.04942 1.000 33.92592 87 VAL A O 1
ATOM 685 N N . GLU A 1 89 ? 14.95833 4.47806 35.21788 1.000 42.24550 88 GLU A N 1
ATOM 686 C CA . GLU A 1 89 ? 15.32948 5.88004 35.43278 1.000 42.04324 88 GLU A CA 1
ATOM 687 C C . GLU A 1 89 ? 16.84133 6.00911 35.62715 1.000 50.67557 88 GLU A C 1
ATOM 688 O O . GLU A 1 89 ? 17.53513 6.63234 34.82497 1.000 50.68437 88 GLU A O 1
ATOM 694 N N . ASP B 1 3 ? 38.32001 -24.48546 34.78744 1.000 52.06055 2 ASP B N 1
ATOM 695 C CA . ASP B 1 3 ? 39.62648 -24.95738 34.33928 1.000 49.93279 2 ASP B CA 1
ATOM 696 C C . ASP B 1 3 ? 40.37558 -23.84828 33.60148 1.000 48.94819 2 ASP B C 1
ATOM 697 O O . ASP B 1 3 ? 41.50064 -24.06047 33.14430 1.000 49.70352 2 ASP B O 1
ATOM 702 N N . SER B 1 4 ? 39.73494 -22.67826 33.49606 1.000 42.38968 3 SER B N 1
ATOM 703 C CA . SER B 1 4 ? 40.26646 -21.50696 32.79328 1.000 34.31872 3 SER B CA 1
ATOM 704 C C . SER B 1 4 ? 40.65975 -21.83600 31.34487 1.000 33.44038 3 SER B C 1
ATOM 705 O O . SER B 1 4 ? 41.79937 -21.64536 30.91442 1.000 31.20278 3 SER B O 1
ATOM 708 N N . LEU B 1 5 ? 39.67848 -22.32204 30.59004 1.000 17.61681 4 LEU B N 1
ATOM 709 C CA . LEU B 1 5 ? 39.80668 -22.53638 29.15854 1.000 18.17383 4 LEU B CA 1
ATOM 710 C C . LEU B 1 5 ? 39.29306 -21.32367 28.39309 1.000 18.34699 4 LEU B C 1
ATOM 711 O O . LEU B 1 5 ? 38.41610 -20.58782 28.86390 1.000 16.36110 4 LEU B O 1
ATOM 716 N N . ASN B 1 6 ? 39.85454 -21.11335 27.20131 1.000 18.33454 5 ASN B N 1
ATOM 717 C CA . ASN B 1 6 ? 39.26366 -20.13637 26.30453 1.000 16.27196 5 ASN B CA 1
ATOM 718 C C . ASN B 1 6 ? 38.09037 -20.78622 25.56559 1.000 16.59605 5 ASN B C 1
ATOM 719 O O . ASN B 1 6 ? 37.77857 -21.97385 25.75395 1.000 13.23116 5 ASN B O 1
ATOM 724 N N . PHE B 1 7 ? 37.41570 -20.00137 24.71881 1.000 18.98148 6 PHE B N 1
ATOM 725 C CA . PHE B 1 7 ? 36.19936 -20.52067 24.10852 1.000 13.06633 6 PHE B CA 1
ATOM 726 C C . PHE B 1 7 ? 36.52047 -21.54789 23.04368 1.000 13.94747 6 PHE B C 1
ATOM 727 O O . PHE B 1 7 ? 35.69022 -22.42782 22.75691 1.000 12.16953 6 PHE B O 1
ATOM 735 N N . GLY B 1 8 ? 37.70658 -21.46001 22.43462 1.000 14.08884 7 GLY B N 1
ATOM 736 C CA . GLY B 1 8 ? 38.08048 -22.47219 21.46469 1.000 13.33061 7 GLY B CA 1
ATOM 737 C C . GLY B 1 8 ? 38.13439 -23.84508 22.09391 1.000 12.91497 7 GLY B C 1
ATOM 738 O O . GLY B 1 8 ? 37.65365 -24.82678 21.51696 1.000 14.63139 7 GLY B O 1
ATOM 739 N N . LYS B 1 9 ? 38.67287 -23.92579 23.31093 1.000 16.25571 8 LYS B N 1
ATOM 740 C CA . LYS B 1 9 ? 38.73621 -25.20386 24.01500 1.000 19.49034 8 LYS B CA 1
ATOM 741 C C . LYS B 1 9 ? 37.37547 -25.60767 24.55648 1.000 21.14029 8 LYS B C 1
ATOM 742 O O . LYS B 1 9 ? 37.04700 -26.80087 24.58205 1.000 15.67324 8 LYS B O 1
ATOM 748 N N . ALA B 1 10 ? 36.57167 -24.64308 25.01359 1.000 11.11583 9 ALA B N 1
ATOM 749 C CA . ALA B 1 10 ? 35.20699 -24.99540 25.38986 1.000 10.40123 9 ALA B CA 1
ATOM 750 C C . ALA B 1 10 ? 34.41000 -25.47499 24.18143 1.000 11.92255 9 ALA B C 1
ATOM 751 O O . ALA B 1 10 ? 33.57944 -26.39333 24.29280 1.000 13.05738 9 ALA B O 1
ATOM 753 N N . LEU B 1 11 ? 34.66095 -24.88576 23.00874 1.000 10.65001 10 LEU B N 1
ATOM 754 C CA . LEU B 1 11 ? 33.92439 -25.30358 21.81849 1.000 12.91546 10 LEU B CA 1
ATOM 755 C C . LEU B 1 11 ? 34.30650 -26.72474 21.40216 1.000 10.24391 10 LEU B C 1
ATOM 756 O O . LEU B 1 11 ? 33.44017 -27.51291 20.99164 1.000 12.34619 10 LEU B O 1
ATOM 761 N N . GLU B 1 12 ? 35.59976 -27.06195 21.45225 1.000 9.64425 11 GLU B N 1
ATOM 762 C CA . GLU B 1 12 ? 36.01927 -28.43866 21.19478 1.000 10.80897 11 GLU B CA 1
ATOM 763 C C . GLU B 1 12 ? 35.31530 -29.39205 22.14937 1.000 13.17273 11 GLU B C 1
ATOM 764 O O . GLU B 1 12 ? 34.82376 -30.45383 21.74020 1.000 15.41617 11 GLU B O 1
ATOM 770 N N . ALA B 1 13 ? 35.23266 -29.01645 23.42420 1.000 11.13126 12 ALA B N 1
ATOM 771 C CA . ALA B 1 13 ? 34.52234 -29.84636 24.39451 1.000 14.35638 12 ALA B CA 1
ATOM 772 C C . ALA B 1 13 ? 33.05150 -29.99895 24.02180 1.000 16.00380 12 ALA B C 1
ATOM 773 O O . ALA B 1 13 ? 32.50285 -31.10372 24.07666 1.000 13.42857 12 ALA B O 1
ATOM 775 N N . LEU B 1 14 ? 32.39683 -28.90581 23.63399 1.000 10.12517 13 LEU B N 1
ATOM 776 C CA . LEU B 1 14 ? 30.99292 -28.98301 23.23956 1.000 10.03201 13 LEU B CA 1
ATOM 777 C C . LEU B 1 14 ? 30.80573 -29.97504 22.10346 1.000 11.10496 13 LEU B C 1
ATOM 778 O O . LEU B 1 14 ? 29.93338 -30.85399 22.16562 1.000 13.54921 13 LEU B O 1
ATOM 783 N N . LYS B 1 15 ? 31.62694 -29.85050 21.05572 1.000 10.62554 14 LYS B N 1
ATOM 784 C CA . LYS B 1 15 ? 31.50807 -30.72051 19.89174 1.000 12.81194 14 LYS B CA 1
ATOM 785 C C . LYS B 1 15 ? 31.78292 -32.18169 20.22271 1.000 12.94429 14 LYS B C 1
ATOM 786 O O . LYS B 1 15 ? 31.30340 -33.07118 19.50950 1.000 14.28291 14 LYS B O 1
ATOM 792 N N . GLU B 1 16 ? 32.53274 -32.45052 21.28582 1.000 13.23973 15 GLU B N 1
ATOM 793 C CA . GLU B 1 16 ? 32.80402 -33.80944 21.74783 1.000 14.57175 15 GLU B CA 1
ATOM 794 C C . GLU B 1 16 ? 31.72528 -34.31934 22.69324 1.000 19.16863 15 GLU B C 1
ATOM 795 O O . GLU B 1 16 ? 31.81068 -35.46472 23.15950 1.000 17.38311 15 GLU B O 1
ATOM 801 N N . GLY B 1 17 ? 30.69126 -33.51645 22.95030 1.000 15.20860 16 GLY B N 1
ATOM 802 C CA . GLY B 1 17 ? 29.57419 -33.96602 23.76213 1.000 13.14374 16 GLY B CA 1
ATOM 803 C C . GLY B 1 17 ? 29.70694 -33.69152 25.23828 1.000 21.79728 16 GLY B C 1
ATOM 804 O O . GLY B 1 17 ? 28.96671 -34.28065 26.03214 1.000 22.07056 16 GLY B O 1
ATOM 805 N N . LYS B 1 18 ? 30.61654 -32.81464 25.63604 1.000 18.18978 17 LYS B N 1
ATOM 806 C CA . LYS B 1 18 ? 30.76840 -32.46351 27.04040 1.000 14.69953 17 LYS B CA 1
ATOM 807 C C . LYS B 1 18 ? 29.92679 -31.24915 27.40704 1.000 17.89523 17 LYS B C 1
ATOM 808 O O . LYS B 1 18 ? 29.49177 -30.48569 26.54383 1.000 18.32603 17 LYS B O 1
ATOM 814 N N . LYS B 1 19 ? 29.72216 -31.06775 28.71775 1.000 16.87801 18 LYS B N 1
ATOM 815 C CA . LYS B 1 19 ? 29.05520 -29.89724 29.27607 1.000 16.34668 18 LYS B CA 1
ATOM 816 C C . LYS B 1 19 ? 30.09453 -28.85812 29.63260 1.000 14.24067 18 LYS B C 1
ATOM 817 O O . LYS B 1 19 ? 31.20037 -29.20460 30.05584 1.000 15.55954 18 LYS B O 1
ATOM 823 N N . VAL B 1 20 ? 29.75964 -27.58634 29.43363 1.000 14.18395 19 VAL B N 1
ATOM 824 C CA . VAL B 1 20 ? 30.69222 -26.49721 29.72766 1.000 14.79030 19 VAL B CA 1
ATOM 825 C C . VAL B 1 20 ? 29.95805 -25.37043 30.43298 1.000 15.34023 19 VAL B C 1
ATOM 826 O O . VAL B 1 20 ? 28.74202 -25.21211 30.30006 1.000 15.15307 19 VAL B O 1
ATOM 830 N N . SER B 1 21 ? 30.71777 -24.57955 31.19665 1.000 15.65640 20 SER B N 1
ATOM 831 C CA . SER B 1 21 ? 30.17088 -23.38365 31.82179 1.000 19.84900 20 SER B CA 1
ATOM 832 C C . SER B 1 21 ? 31.30266 -22.40561 32.09511 1.000 19.56126 20 SER B C 1
ATOM 833 O O . SER B 1 21 ? 32.48601 -22.71019 31.89789 1.000 18.95385 20 SER B O 1
ATOM 836 N N . ARG B 1 22 ? 30.91237 -21.21369 32.54334 1.000 16.87292 21 ARG B N 1
ATOM 837 C CA . ARG B 1 22 ? 31.82150 -20.10377 32.78552 1.000 16.41872 21 ARG B CA 1
ATOM 838 C C . ARG B 1 22 ? 31.74818 -19.69347 34.24633 1.000 18.56651 21 ARG B C 1
ATOM 839 O O . ARG B 1 22 ? 30.64811 -19.54030 34.78399 1.000 18.82835 21 ARG B O 1
ATOM 847 N N . GLU B 1 23 ? 32.91630 -19.46652 34.87547 1.000 21.22959 22 GLU B N 1
ATOM 848 C CA . GLU B 1 23 ? 32.91516 -18.90967 36.22791 1.000 20.66113 22 GLU B CA 1
ATOM 849 C C . GLU B 1 23 ? 32.21130 -17.56089 36.25912 1.000 25.40496 22 GLU B C 1
ATOM 850 O O . GLU B 1 23 ? 31.53486 -17.22441 37.24096 1.000 23.12151 22 GLU B O 1
ATOM 856 N N . GLY B 1 24 ? 32.36790 -16.76659 35.19063 1.000 21.07634 23 GLY B N 1
ATOM 857 C CA . GLY B 1 24 ? 31.86898 -15.39815 35.13286 1.000 21.39632 23 GLY B CA 1
ATOM 858 C C . GLY B 1 24 ? 30.39367 -15.23201 34.83100 1.000 17.97861 23 GLY B C 1
ATOM 859 O O . GLY B 1 24 ? 29.89805 -14.10124 34.76760 1.000 23.08924 23 GLY B O 1
ATOM 860 N N . TRP B 1 25 ? 29.67781 -16.32443 34.61499 1.000 17.38746 24 TRP B N 1
ATOM 861 C CA . TRP B 1 25 ? 28.23205 -16.25673 34.45510 1.000 16.64619 24 TRP B CA 1
ATOM 862 C C . TRP B 1 25 ? 27.61027 -15.81660 35.76618 1.000 17.20669 24 TRP B C 1
ATOM 863 O O . TRP B 1 25 ? 28.10885 -16.15076 36.84130 1.000 22.48214 24 TRP B O 1
ATOM 874 N N . ASN B 1 26 ? 26.51709 -15.04244 35.67291 1.000 18.78310 25 ASN B N 1
ATOM 875 C CA . ASN B 1 26 ? 25.83162 -14.54742 36.87214 1.000 19.79108 25 ASN B CA 1
ATOM 876 C C . ASN B 1 26 ? 24.98538 -15.64365 37.52220 1.000 23.03753 25 ASN B C 1
ATOM 877 O O . ASN B 1 26 ? 25.05860 -15.85379 38.73494 1.000 31.61927 25 ASN B O 1
ATOM 882 N N . GLY B 1 27 ? 24.18172 -16.35580 36.73653 1.000 27.91859 26 GLY B N 1
ATOM 883 C CA . GLY B 1 27 ? 23.52611 -17.54762 37.24823 1.000 26.99586 26 GLY B CA 1
ATOM 884 C C . GLY B 1 27 ? 24.52767 -18.65723 37.51114 1.000 27.18791 26 GLY B C 1
ATOM 885 O O . GLY B 1 27 ? 25.55484 -18.77264 36.83989 1.000 30.73335 26 GLY B O 1
ATOM 886 N N . LYS B 1 28 ? 24.24096 -19.47573 38.52305 1.000 25.78196 27 LYS B N 1
ATOM 887 C CA . LYS B 1 28 ? 25.15277 -20.53890 38.93105 1.000 26.17180 27 LYS B CA 1
ATOM 888 C C . LYS B 1 28 ? 24.52132 -21.90741 38.69541 1.000 29.04642 27 LYS B C 1
ATOM 889 O O . LYS B 1 28 ? 23.29945 -22.04206 38.59861 1.000 27.70790 27 LYS B O 1
ATOM 895 N N . GLY B 1 29 ? 25.37200 -22.92793 38.58808 1.000 23.09639 28 GLY B N 1
ATOM 896 C CA . GLY B 1 29 ? 24.88022 -24.26731 38.30781 1.000 19.56140 28 GLY B CA 1
ATOM 897 C C . GLY B 1 29 ? 24.37593 -24.48903 36.90077 1.000 28.73844 28 GLY B C 1
ATOM 898 O O . GLY B 1 29 ? 23.69894 -25.49392 36.65497 1.000 25.30766 28 GLY B O 1
ATOM 899 N N . MET B 1 30 ? 24.68444 -23.59186 35.96568 1.000 22.69263 29 MET B N 1
ATOM 900 C CA . MET B 1 30 ? 24.27168 -23.74125 34.57759 1.000 17.24450 29 MET B CA 1
ATOM 901 C C . MET B 1 30 ? 25.35453 -24.44045 33.76118 1.000 20.85574 29 MET B C 1
ATOM 902 O O . MET B 1 30 ? 26.53199 -24.47575 34.12907 1.000 24.37585 29 MET B O 1
ATOM 907 N N . PHE B 1 31 ? 24.94913 -24.98382 32.62326 1.000 20.72588 30 PHE B N 1
ATOM 908 C CA . PHE B 1 31 ? 25.93230 -25.51310 31.68645 1.000 16.30614 30 PHE B CA 1
ATOM 909 C C . PHE B 1 31 ? 25.32201 -25.53474 30.28989 1.000 17.24057 30 PHE B C 1
ATOM 910 O O . PHE B 1 31 ? 24.10194 -25.67482 30.13134 1.000 18.38419 30 PHE B O 1
ATOM 918 N N . ALA B 1 32 ? 26.18780 -25.42369 29.28245 1.000 16.76237 31 ALA B N 1
ATOM 919 C CA . ALA B 1 32 ? 25.78728 -25.54353 27.89047 1.000 12.70651 31 ALA B CA 1
ATOM 920 C C . ALA B 1 32 ? 26.24589 -26.87869 27.30210 1.000 16.10284 31 ALA B C 1
ATOM 921 O O . ALA B 1 32 ? 27.21066 -27.49169 27.77354 1.000 14.63802 31 ALA B O 1
ATOM 923 N N . TYR B 1 33 ? 25.53090 -27.33966 26.27161 1.000 12.37758 32 TYR B N 1
ATOM 924 C CA . TYR B 1 33 ? 25.84528 -28.59332 25.60099 1.000 12.29289 32 TYR B CA 1
ATOM 925 C C . TYR B 1 33 ? 25.35232 -28.54485 24.15705 1.000 15.23535 32 TYR B C 1
ATOM 926 O O . TYR B 1 33 ? 24.50624 -27.72149 23.77832 1.000 17.53954 32 TYR B O 1
ATOM 935 N N . TYR B 1 34 ? 25.90724 -29.44680 23.36215 1.000 11.87639 33 TYR B N 1
ATOM 936 C CA . TYR B 1 34 ? 25.65945 -29.55740 21.93042 1.000 11.71941 33 TYR B CA 1
ATOM 937 C C . TYR B 1 34 ? 24.54528 -30.55383 21.64959 1.000 17.76012 33 TYR B C 1
ATOM 938 O O . TYR B 1 34 ? 24.46896 -31.61054 22.28668 1.000 18.24177 33 TYR B O 1
ATOM 947 N N . VAL B 1 35 ? 23.70632 -30.24037 20.66425 1.000 13.08859 34 VAL B N 1
ATOM 948 C CA . VAL B 1 35 ? 22.64925 -31.13326 20.21201 1.000 15.22137 34 VAL B CA 1
ATOM 949 C C . VAL B 1 35 ? 22.82902 -31.35738 18.71504 1.000 18.42422 34 VAL B C 1
ATOM 950 O O . VAL B 1 35 ? 22.88473 -30.39049 17.95252 1.000 17.38048 34 VAL B O 1
ATOM 954 N N . PRO B 1 36 ? 22.94583 -32.59945 18.24822 1.000 22.38253 35 PRO B N 1
ATOM 955 C CA . PRO B 1 36 ? 23.15339 -32.84619 16.81772 1.000 22.37537 35 PRO B CA 1
ATOM 956 C C . PRO B 1 36 ? 21.94004 -32.47097 15.98934 1.000 24.25784 35 PRO B C 1
ATOM 957 O O . PRO B 1 36 ? 20.81275 -32.38061 16.48079 1.000 23.35431 35 PRO B O 1
ATOM 961 N N . GLY B 1 37 ? 22.19244 -32.26869 14.69844 1.000 22.60762 36 GLY B N 1
ATOM 962 C CA . GLY B 1 37 ? 21.13107 -32.02143 13.75276 1.000 23.07332 36 GLY B CA 1
ATOM 963 C C . GLY B 1 37 ? 20.43925 -33.31333 13.38086 1.000 24.38709 36 GLY B C 1
ATOM 964 O O . GLY B 1 37 ? 20.79932 -34.39915 13.83603 1.000 25.89045 36 GLY B O 1
ATOM 965 N N . GLY B 1 38 ? 19.42772 -33.19165 12.53301 1.000 24.89870 37 GLY B N 1
ATOM 966 C CA . GLY B 1 38 ? 18.66038 -34.35583 12.14751 1.000 27.05472 37 GLY B CA 1
ATOM 967 C C . GLY B 1 38 ? 17.57238 -34.01665 11.15197 1.000 26.67519 37 GLY B C 1
ATOM 968 O O . GLY B 1 38 ? 17.57669 -32.95113 10.53495 1.000 25.94034 37 GLY B O 1
ATOM 969 N N . VAL B 1 39 ? 16.64257 -34.95646 10.99228 1.000 27.98680 38 VAL B N 1
ATOM 970 C CA . VAL B 1 39 ? 15.62199 -34.89209 9.95212 1.000 28.59134 38 VAL B CA 1
ATOM 971 C C . VAL B 1 39 ? 14.34230 -35.49901 10.49960 1.000 45.29617 38 VAL B C 1
ATOM 972 O O . VAL B 1 39 ? 14.31372 -36.69291 10.81743 1.000 52.36248 38 VAL B O 1
ATOM 976 N N . TYR B 1 40 ? 13.27145 -34.71497 10.59466 1.000 45.08146 39 TYR B N 1
ATOM 977 C CA . TYR B 1 40 ? 11.97438 -35.25473 10.98822 1.000 51.66953 39 TYR B CA 1
ATOM 978 C C . TYR B 1 40 ? 10.93768 -35.05180 9.88492 1.000 54.08067 39 TYR B C 1
ATOM 979 O O . TYR B 1 40 ? 10.95796 -34.04090 9.17087 1.000 45.14984 39 TYR B O 1
ATOM 988 N N . LYS B 1 41 ? 10.03642 -36.02723 9.75190 1.000 53.04713 40 LYS B N 1
ATOM 989 C CA . LYS B 1 41 ? 8.92385 -35.92249 8.82120 1.000 33.25896 40 LYS B CA 1
ATOM 990 C C . LYS B 1 41 ? 7.96805 -34.81616 9.25154 1.000 42.31627 40 LYS B C 1
ATOM 991 O O . LYS B 1 41 ? 7.78386 -34.54822 10.44090 1.000 44.64062 40 LYS B O 1
ATOM 997 N N . SER B 1 42 ? 7.34997 -34.17268 8.26648 1.000 49.35913 41 SER B N 1
ATOM 998 C CA . SER B 1 42 ? 6.41963 -33.08390 8.54853 1.000 64.32194 41 SER B CA 1
ATOM 999 C C . SER B 1 42 ? 5.13211 -33.61910 9.17907 1.000 52.02161 41 SER B C 1
ATOM 1000 O O . SER B 1 42 ? 4.54599 -34.59135 8.69476 1.000 49.56570 41 SER B O 1
ATOM 1003 N N . GLN B 1 43 ? 4.68414 -32.95884 10.25180 1.000 55.08829 42 GLN B N 1
ATOM 1004 C CA . GLN B 1 43 ? 3.61956 -33.48743 11.10212 1.000 51.64676 42 GLN B CA 1
ATOM 1005 C C . GLN B 1 43 ? 2.24538 -33.33133 10.46327 1.000 53.07528 42 GLN B C 1
ATOM 1006 O O . GLN B 1 43 ? 1.43091 -34.26088 10.49470 1.000 54.05134 42 GLN B O 1
ATOM 1012 N N . THR B 1 44 ? 1.96098 -32.16186 9.89778 1.000 52.44057 43 THR B N 1
ATOM 1013 C CA . THR B 1 44 ? 0.65418 -31.87452 9.32282 1.000 49.27080 43 THR B CA 1
ATOM 1014 C C . THR B 1 44 ? 0.78468 -31.47672 7.85620 1.000 42.39368 43 THR B C 1
ATOM 1015 O O . THR B 1 44 ? 1.86898 -31.15603 7.36136 1.000 41.48939 43 THR B O 1
ATOM 1019 N N . ASP B 1 45 ? -0.35686 -31.47970 7.16112 1.000 37.49200 44 ASP B N 1
ATOM 1020 C CA . ASP B 1 45 ? -0.35959 -31.01021 5.78054 1.000 44.94918 44 ASP B CA 1
ATOM 1021 C C . ASP B 1 45 ? -0.05636 -29.51841 5.69809 1.000 39.59194 44 ASP B C 1
ATOM 1022 O O . ASP B 1 45 ? 0.56538 -29.06814 4.72756 1.000 36.86048 44 ASP B O 1
ATOM 1027 N N . VAL B 1 46 ? -0.44697 -28.74111 6.71138 1.000 46.69234 45 VAL B N 1
ATOM 1028 C CA . VAL B 1 46 ? -0.07022 -27.33124 6.72565 1.000 47.99753 45 VAL B CA 1
ATOM 1029 C C . VAL B 1 46 ? 1.44379 -27.19561 6.81167 1.000 37.61389 45 VAL B C 1
ATOM 1030 O O . VAL B 1 46 ? 2.04778 -26.34916 6.13748 1.000 43.09071 45 VAL B O 1
ATOM 1034 N N . ILE B 1 47 ? 2.08874 -28.04595 7.61289 1.000 34.86310 46 ILE B N 1
ATOM 1035 C CA . ILE B 1 47 ? 3.55006 -28.03711 7.65493 1.000 33.08375 46 ILE B CA 1
ATOM 1036 C C . ILE B 1 47 ? 4.12919 -28.45975 6.30996 1.000 36.30524 46 ILE B C 1
ATOM 1037 O O . ILE B 1 47 ? 5.06759 -27.83655 5.80333 1.000 38.22965 46 ILE B O 1
ATOM 1042 N N . LYS B 1 48 ? 3.58027 -29.52186 5.71075 1.000 31.00284 47 LYS B N 1
ATOM 1043 C CA . LYS B 1 48 ? 4.05231 -29.97672 4.40435 1.000 31.11922 47 LYS B CA 1
ATOM 1044 C C . LYS B 1 48 ? 3.95998 -28.88250 3.34647 1.000 30.94270 47 LYS B C 1
ATOM 1045 O O . LYS B 1 48 ? 4.78264 -28.83624 2.42601 1.000 30.70948 47 LYS B O 1
ATOM 1051 N N . ASN B 1 49 ? 2.96965 -28.00120 3.44569 1.000 30.85869 48 ASN B N 1
ATOM 1052 C CA . ASN B 1 49 ? 2.83933 -26.95663 2.43968 1.000 30.78413 48 ASN B CA 1
ATOM 1053 C C . ASN B 1 49 ? 3.96230 -25.94894 2.51358 1.000 34.32660 48 ASN B C 1
ATOM 1054 O O . ASN B 1 49 ? 4.24471 -25.29096 1.50582 1.000 31.10593 48 ASN B O 1
ATOM 1059 N N . THR B 1 50 ? 4.59602 -25.80624 3.68036 1.000 31.71065 49 THR B N 1
ATOM 1060 C CA . THR B 1 50 ? 5.71648 -24.89178 3.85146 1.000 33.32904 49 THR B CA 1
ATOM 1061 C C . THR B 1 50 ? 7.06179 -25.58495 3.76540 1.000 31.14028 49 THR B C 1
ATOM 1062 O O . THR B 1 50 ? 7.99936 -25.02214 3.19554 1.000 36.28327 49 THR B O 1
ATOM 1066 N N . PHE B 1 51 ? 7.18654 -26.80205 4.29316 1.000 28.59406 50 PHE B N 1
ATOM 1067 C CA . PHE B 1 51 ? 8.49815 -27.42616 4.41392 1.000 39.19830 50 PHE B CA 1
ATOM 1068 C C . PHE B 1 51 ? 8.70574 -28.63298 3.50488 1.000 31.49585 50 PHE B C 1
ATOM 1069 O O . PHE B 1 51 ? 9.82995 -29.13566 3.42785 1.000 42.93129 50 PHE B O 1
ATOM 1077 N N . GLY B 1 52 ? 7.68508 -29.09035 2.80458 1.000 35.51528 51 GLY B N 1
ATOM 1078 C CA . GLY B 1 52 ? 7.80788 -30.32506 2.05526 1.000 34.95870 51 GLY B CA 1
ATOM 1079 C C . GLY B 1 52 ? 7.63171 -31.53915 2.95345 1.000 38.73725 51 GLY B C 1
ATOM 1080 O O . GLY B 1 52 ? 7.15183 -31.45068 4.08802 1.000 37.15776 51 GLY B O 1
ATOM 1081 N N . GLU B 1 53 ? 8.05105 -32.69491 2.43849 1.000 31.99188 52 GLU B N 1
ATOM 1082 C CA . GLU B 1 53 ? 7.82142 -33.93635 3.16952 1.000 36.02620 52 GLU B CA 1
ATOM 1083 C C . GLU B 1 53 ? 8.72792 -34.04808 4.39218 1.000 46.73815 52 GLU B C 1
ATOM 1084 O O . GLU B 1 53 ? 8.29146 -34.50950 5.45421 1.000 36.88665 52 GLU B O 1
ATOM 1090 N N . GLU B 1 54 ? 9.98257 -33.62598 4.27635 1.000 43.40369 53 GLU B N 1
ATOM 1091 C CA . GLU B 1 54 ? 10.91419 -33.71310 5.38933 1.000 37.70769 53 GLU B CA 1
ATOM 1092 C C . GLU B 1 54 ? 11.47936 -32.34831 5.71657 1.000 36.02017 53 GLU B C 1
ATOM 1093 O O . GLU B 1 54 ? 11.51439 -31.44008 4.88205 1.000 34.29484 53 GLU B O 1
ATOM 1099 N N . VAL B 1 55 ? 11.94937 -32.25487 6.95530 1.000 37.10243 54 VAL B N 1
ATOM 1100 C CA . VAL B 1 55 ? 12.55214 -31.06557 7.52787 1.000 37.97020 54 VAL B CA 1
ATOM 1101 C C . VAL B 1 55 ? 13.92313 -31.48237 8.02875 1.000 27.03607 54 VAL B C 1
ATOM 1102 O O . VAL B 1 55 ? 14.02097 -32.37096 8.88342 1.000 37.56116 54 VAL B O 1
ATOM 1106 N N . LYS B 1 56 ? 14.97397 -30.86690 7.49801 1.000 26.43886 55 LYS B N 1
ATOM 1107 C CA . LYS B 1 56 ? 16.32044 -31.03608 8.03916 1.000 25.88126 55 LYS B CA 1
ATOM 1108 C C . LYS B 1 56 ? 16.63536 -29.88834 8.99070 1.000 24.82472 55 LYS B C 1
ATOM 1109 O O . LYS B 1 56 ? 16.46899 -28.72418 8.62712 1.000 24.50270 55 LYS B O 1
ATOM 1115 N N . TYR B 1 57 ? 17.06039 -30.20574 10.21202 1.000 24.47820 56 TYR B N 1
ATOM 1116 C CA . TYR B 1 57 ? 17.42244 -29.17564 11.17599 1.000 23.64725 56 TYR B CA 1
ATOM 1117 C C . TYR B 1 57 ? 18.89655 -29.28915 11.54477 1.000 24.33923 56 TYR B C 1
ATOM 1118 O O . TYR B 1 57 ? 19.44331 -30.39510 11.66706 1.000 23.25609 56 TYR B O 1
ATOM 1127 N N . ARG B 1 58 ? 19.53931 -28.13101 11.70819 1.000 17.01222 57 ARG B N 1
ATOM 1128 C CA . ARG B 1 58 ? 20.96106 -28.07486 11.96162 1.000 16.40143 57 ARG B CA 1
ATOM 1129 C C . ARG B 1 58 ? 21.25989 -28.39362 13.41643 1.000 15.77094 57 ARG B C 1
ATOM 1130 O O . ARG B 1 58 ? 20.40107 -28.24030 14.28735 1.000 17.36771 57 ARG B O 1
ATOM 1138 N N . PRO B 1 59 ? 22.48768 -28.79485 13.71885 1.000 15.27188 58 PRO B N 1
ATOM 1139 C CA . PRO B 1 59 ? 22.88449 -28.88690 15.12526 1.000 19.09426 58 PRO B CA 1
ATOM 1140 C C . PRO B 1 59 ? 22.74539 -27.53624 15.80630 1.000 20.74958 58 PRO B C 1
ATOM 1141 O O . PRO B 1 59 ? 22.76073 -26.47868 15.16480 1.000 15.45844 58 PRO B O 1
ATOM 1145 N N . TYR B 1 60 ? 22.59439 -27.56574 17.12770 1.000 14.56318 59 TYR B N 1
ATOM 1146 C CA . TYR B 1 60 ? 22.47035 -26.30842 17.85469 1.000 14.59082 59 TYR B CA 1
ATOM 1147 C C . TYR B 1 60 ? 23.04572 -26.48486 19.25298 1.000 15.35827 59 TYR B C 1
ATOM 1148 O O . TYR B 1 60 ? 23.52615 -27.56176 19.61649 1.000 18.74007 59 TYR B O 1
ATOM 1157 N N . LEU B 1 61 ? 23.03992 -25.40575 20.02167 1.000 14.31436 60 LEU B N 1
ATOM 1158 C CA . LEU B 1 61 ? 23.54363 -25.42326 21.38337 1.000 14.15590 60 LEU B CA 1
ATOM 1159 C C . LEU B 1 61 ? 22.39923 -25.16894 22.35748 1.000 19.26394 60 LEU B C 1
ATOM 1160 O O . LEU B 1 61 ? 21.46691 -24.41158 22.06035 1.000 17.34098 60 LEU B O 1
ATOM 1165 N N . ALA B 1 62 ? 22.47243 -25.80283 23.53360 1.000 15.88739 61 ALA B N 1
ATOM 1166 C CA . ALA B 1 62 ? 21.43145 -25.68130 24.54855 1.000 17.17030 61 ALA B CA 1
ATOM 1167 C C . ALA B 1 62 ? 22.04660 -25.27436 25.87709 1.000 15.79975 61 ALA B C 1
ATOM 1168 O O . ALA B 1 62 ? 23.21613 -25.55003 26.14904 1.000 16.43413 61 ALA B O 1
ATOM 1170 N N . LEU B 1 63 ? 21.24954 -24.60358 26.70486 1.000 17.07627 62 LEU B N 1
ATOM 1171 C CA . LEU B 1 63 ? 21.67335 -24.18298 28.03445 1.000 16.52296 62 LEU B CA 1
ATOM 1172 C C . LEU B 1 63 ? 20.70310 -24.72502 29.07827 1.000 19.14632 62 LEU B C 1
ATOM 1173 O O . LEU B 1 63 ? 19.48966 -24.51904 28.96796 1.000 18.23628 62 LEU B O 1
ATOM 1178 N N . LYS B 1 64 ? 21.23076 -25.42260 30.08779 1.000 18.03124 63 LYS B N 1
ATOM 1179 C CA . LYS B 1 64 ? 20.45015 -25.72380 31.28868 1.000 20.07905 63 LYS B CA 1
ATOM 1180 C C . LYS B 1 64 ? 20.49942 -24.50159 32.20551 1.000 19.45008 63 LYS B C 1
ATOM 1181 O O . LYS B 1 64 ? 21.55121 -24.18435 32.77326 1.000 26.34492 63 LYS B O 1
ATOM 1187 N N . THR B 1 65 ? 19.36864 -23.81545 32.35155 1.000 20.55620 64 THR B N 1
ATOM 1188 C CA . THR B 1 65 ? 19.31287 -22.51243 33.00330 1.000 20.68815 64 THR B CA 1
ATOM 1189 C C . THR B 1 65 ? 19.22602 -22.66117 34.52089 1.000 31.82758 64 THR B C 1
ATOM 1190 O O . THR B 1 65 ? 19.15481 -23.77266 35.06105 1.000 24.11260 64 THR B O 1
ATOM 1194 N N . VAL B 1 66 ? 19.23807 -21.51611 35.22432 1.000 22.35709 65 VAL B N 1
ATOM 1195 C CA . VAL B 1 66 ? 19.04135 -21.55398 36.67181 1.000 29.98889 65 VAL B CA 1
ATOM 1196 C C . VAL B 1 66 ? 17.66566 -22.11186 37.01448 1.000 39.65273 65 VAL B C 1
ATOM 1197 O O . VAL B 1 66 ? 17.50180 -22.78278 38.03852 1.000 46.39505 65 VAL B O 1
ATOM 1201 N N . ASP B 1 67 ? 16.66150 -21.86553 36.16668 1.000 29.29275 66 ASP B N 1
ATOM 1202 C CA . ASP B 1 67 ? 15.33200 -22.43956 36.37425 1.000 35.28193 66 ASP B CA 1
ATOM 1203 C C . ASP B 1 67 ? 15.27640 -23.93154 36.07694 1.000 48.67107 66 ASP B C 1
ATOM 1204 O O . ASP B 1 67 ? 14.19251 -24.51554 36.16242 1.000 46.83887 66 ASP B O 1
ATOM 1209 N N . ASN B 1 68 ? 16.40057 -24.55739 35.71993 1.000 37.39031 67 ASN B N 1
ATOM 1210 C CA . ASN B 1 68 ? 16.50582 -25.98518 35.43481 1.000 35.29096 67 ASN B CA 1
ATOM 1211 C C . ASN B 1 68 ? 15.71511 -26.41443 34.21024 1.000 3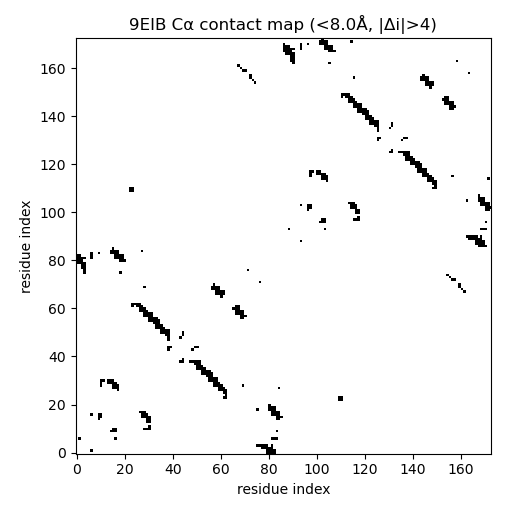3.18454 67 ASN B C 1
ATOM 1212 O O . ASN B 1 68 ? 15.53757 -27.62240 33.99277 1.000 52.76843 67 ASN B O 1
ATOM 1217 N N . ASP B 1 69 ? 15.23249 -25.47205 33.40668 1.000 31.64263 68 ASP B N 1
ATOM 1218 C CA . ASP B 1 69 ? 14.69246 -25.77700 32.09298 1.000 24.95412 68 ASP B CA 1
ATOM 1219 C C . ASP B 1 69 ? 15.77557 -25.54764 31.04030 1.000 27.07342 68 ASP B C 1
ATOM 1220 O O . ASP B 1 69 ? 16.87108 -25.08223 31.34447 1.000 24.70982 68 ASP B O 1
ATOM 1225 N N . ILE B 1 70 ? 15.46867 -25.90416 29.79320 1.000 21.76890 69 ILE B N 1
ATOM 1226 C CA . ILE B 1 70 ? 16.44987 -25.89895 28.71366 1.000 21.44255 69 ILE B CA 1
ATOM 1227 C C . ILE B 1 70 ? 16.09804 -24.79089 27.73622 1.000 24.47754 69 ILE B C 1
ATOM 1228 O O . ILE B 1 70 ? 14.98463 -24.75139 27.19181 1.000 24.80194 69 ILE B O 1
ATOM 1233 N N . ALA B 1 71 ? 17.05507 -23.91454 27.49235 1.000 19.23874 70 ALA B N 1
ATOM 1234 C CA . ALA B 1 71 ? 16.92680 -22.85196 26.51048 1.000 19.80019 70 ALA B CA 1
ATOM 1235 C C . ALA B 1 71 ? 17.84003 -23.14733 25.32821 1.000 17.92061 70 ALA B C 1
ATOM 1236 O O . ALA B 1 71 ? 18.86583 -23.81815 25.47412 1.000 22.36959 70 ALA B O 1
ATOM 1238 N N . THR B 1 72 ? 17.44742 -22.69558 24.14128 1.000 17.91758 71 THR B N 1
ATOM 1239 C CA . THR B 1 72 ? 18.42619 -22.65067 23.06740 1.000 17.62829 71 THR B CA 1
ATOM 1240 C C . THR B 1 72 ? 19.41503 -21.55546 23.40342 1.000 18.78630 71 THR B C 1
ATOM 1241 O O . THR B 1 72 ? 19.09342 -20.60861 24.12156 1.000 21.00518 71 THR B O 1
ATOM 1245 N N . TRP B 1 73 ? 20.63452 -21.69165 22.91585 1.000 16.03926 72 TRP B N 1
ATOM 1246 C CA . TRP B 1 73 ? 21.68623 -20.85215 23.45227 1.000 15.61748 72 TRP B CA 1
ATOM 1247 C C . TRP B 1 73 ? 22.63689 -20.44953 22.34831 1.000 17.58448 72 TRP B C 1
ATOM 1248 O O . TRP B 1 73 ? 22.99998 -21.27095 21.50296 1.000 18.68974 72 TRP B O 1
ATOM 1259 N N . THR B 1 74 ? 23.04370 -19.18452 22.37420 1.000 17.84279 73 THR B N 1
ATOM 1260 C CA . THR B 1 74 ? 24.13803 -18.71128 21.53886 1.000 26.48518 73 THR B CA 1
ATOM 1261 C C . THR B 1 74 ? 25.08070 -17.90340 22.42844 1.000 22.80277 73 THR B C 1
ATOM 1262 O O . THR B 1 74 ? 24.60987 -17.07273 23.21720 1.000 21.01496 73 THR B O 1
ATOM 1266 N N . PRO B 1 75 ? 26.39182 -18.13878 22.37547 1.000 19.35520 74 PRO B N 1
ATOM 1267 C CA . PRO B 1 75 ? 27.30808 -17.40011 23.25026 1.000 21.40924 74 PRO B CA 1
ATOM 1268 C C . PRO B 1 75 ? 27.22601 -15.90801 22.99336 1.000 25.61974 74 PRO B C 1
ATOM 1269 O O . PRO B 1 75 ? 27.03099 -15.47018 21.85742 1.000 23.62576 74 PRO B O 1
ATOM 1273 N N . SER B 1 76 ? 27.35704 -15.12488 24.06651 1.000 16.44484 75 SER B N 1
ATOM 1274 C CA . SER B 1 76 ? 27.53360 -13.69635 23.88517 1.000 15.71534 75 SER B CA 1
ATOM 1275 C C . SER B 1 76 ? 28.98118 -13.40499 23.48449 1.000 16.69090 75 SER B C 1
ATOM 1276 O O . SER B 1 76 ? 29.85567 -14.28519 23.50907 1.000 18.79176 75 SER B O 1
ATOM 1279 N N . VAL B 1 77 ? 29.23558 -12.15557 23.08517 1.000 18.95348 76 VAL B N 1
ATOM 1280 C CA . VAL B 1 77 ? 30.60085 -11.78667 22.72765 1.000 16.27760 76 VAL B CA 1
ATOM 1281 C C . VAL B 1 77 ? 31.50116 -11.92757 23.94078 1.000 15.95876 76 VAL B C 1
ATOM 1282 O O . VAL B 1 77 ? 32.65058 -12.37820 23.83403 1.000 15.75583 76 VAL B O 1
ATOM 1286 N N . SER B 1 78 ? 30.98183 -11.57810 25.12138 1.000 16.02600 77 SER B N 1
ATOM 1287 C CA . SER B 1 78 ? 31.77319 -11.73266 26.33618 1.000 16.84440 77 SER B CA 1
ATOM 1288 C C . SER B 1 78 ? 32.04621 -13.20617 26.60971 1.000 16.35065 77 SER B C 1
ATOM 1289 O O . SER B 1 78 ? 33.15483 -13.56965 27.03289 1.000 17.24264 77 SER B O 1
ATOM 1292 N N . ASP B 1 79 ? 31.05221 -14.06609 26.36489 1.000 14.98693 78 ASP B N 1
ATOM 1293 C CA . ASP B 1 79 ? 31.27107 -15.51040 26.42645 1.000 14.50421 78 ASP B CA 1
ATOM 1294 C C . ASP B 1 79 ? 32.39986 -15.92799 25.48878 1.000 14.31122 78 ASP B C 1
ATOM 1295 O O . ASP B 1 79 ? 33.30413 -16.68622 25.86383 1.000 19.49979 78 ASP B O 1
ATOM 1300 N N . ILE B 1 80 ? 32.33060 -15.46987 24.23961 1.000 15.46335 79 ILE B N 1
ATOM 1301 C CA . ILE B 1 80 ? 33.29677 -15.86444 23.22079 1.000 14.52095 79 ILE B CA 1
ATOM 1302 C C . ILE B 1 80 ? 34.70993 -15.43695 23.59903 1.000 17.92415 79 ILE B C 1
ATOM 1303 O O . ILE B 1 80 ? 35.66498 -16.19521 23.39791 1.000 18.76183 79 ILE B O 1
ATOM 1308 N N . LEU B 1 81 ? 34.86555 -14.24818 24.19461 1.000 15.99857 80 LEU B N 1
ATOM 1309 C CA . LEU B 1 81 ? 36.18155 -13.68583 24.49347 1.000 15.46973 80 LEU B CA 1
ATOM 1310 C C . LEU B 1 81 ? 36.72559 -14.09318 25.86509 1.000 21.80682 80 LEU B C 1
ATOM 1311 O O . LEU B 1 81 ? 37.89514 -13.81417 26.15798 1.000 20.25966 80 LEU B O 1
ATOM 1316 N N . ALA B 1 82 ? 35.92630 -14.75165 26.70284 1.000 17.57555 81 ALA B N 1
ATOM 1317 C CA . ALA B 1 82 ? 36.31262 -15.07767 28.06943 1.000 21.94879 81 ALA B CA 1
ATOM 1318 C C . ALA B 1 82 ? 37.29901 -16.24122 28.12038 1.000 16.51755 81 ALA B C 1
ATOM 1319 O O . ALA B 1 82 ? 37.37028 -17.08520 27.22042 1.000 17.39370 81 ALA B O 1
ATOM 1321 N N . GLU B 1 83 ? 38.03982 -16.30551 29.21814 1.000 16.33899 82 GLU B N 1
ATOM 1322 C CA . GLU B 1 83 ? 39.03235 -17.35640 29.43622 1.000 20.55465 82 GLU B CA 1
ATOM 1323 C C . GLU B 1 83 ? 38.84288 -18.00820 30.80272 1.000 23.08565 82 GLU B C 1
ATOM 1324 O O . GLU B 1 83 ? 39.80563 -18.42044 31.47071 1.000 22.15090 82 GLU B O 1
ATOM 1330 N N . ASP B 1 84 ? 37.58330 -18.13371 31.21526 1.000 17.63805 83 ASP B N 1
ATOM 1331 C CA . ASP B 1 84 ? 37.20162 -18.72620 32.49033 1.000 17.41115 83 ASP B CA 1
ATOM 1332 C C . ASP B 1 84 ? 36.23802 -19.89326 32.29182 1.000 19.30709 83 ASP B C 1
ATOM 1333 O O . ASP B 1 84 ? 35.41104 -20.17514 33.15544 1.000 17.78415 83 ASP B O 1
ATOM 1338 N N . TRP B 1 85 ? 36.32985 -20.56572 31.15440 1.000 15.50738 84 TRP B N 1
ATOM 1339 C CA . TRP B 1 85 ? 35.47583 -21.70645 30.84678 1.000 16.12164 84 TRP B CA 1
ATOM 1340 C C . TRP B 1 85 ? 35.96322 -22.96476 31.55323 1.000 19.32007 84 TRP B C 1
ATOM 1341 O O . TRP B 1 85 ? 37.16598 -23.18710 31.70101 1.000 19.76749 84 TRP B O 1
ATOM 1352 N N . ASN B 1 86 ? 35.01960 -23.83265 31.93127 1.000 18.35231 85 ASN B N 1
ATOM 1353 C CA . ASN B 1 86 ? 35.39917 -25.12766 32.47060 1.000 19.93198 85 ASN B CA 1
ATOM 1354 C C . ASN B 1 86 ? 34.48807 -26.22904 31.94160 1.000 27.76818 85 ASN B C 1
ATOM 1355 O O . ASN B 1 86 ? 33.33839 -25.98381 31.56538 1.000 19.89618 85 ASN B O 1
ATOM 1360 N N . ILE B 1 87 ? 35.02204 -27.44916 31.91381 1.000 19.32769 86 ILE B N 1
ATOM 1361 C CA . ILE B 1 87 ? 34.21512 -28.63683 31.66258 1.000 20.27190 86 ILE B CA 1
ATOM 1362 C C . ILE B 1 87 ? 33.48796 -29.03808 32.93915 1.000 25.47142 86 ILE B C 1
ATOM 1363 O O . ILE B 1 87 ? 34.06386 -29.03392 34.03128 1.000 30.95792 86 ILE B O 1
ATOM 1368 N N . VAL B 1 88 ? 32.20220 -29.35660 32.80372 1.000 22.07605 87 VAL B N 1
ATOM 1369 C CA . VAL B 1 88 ? 31.33593 -29.75462 33.90749 1.000 29.59584 87 VAL B CA 1
ATOM 1370 C C . VAL B 1 88 ? 31.12054 -31.25742 33.84021 1.000 25.81863 87 VAL B C 1
ATOM 1371 O O . VAL B 1 88 ? 30.89843 -31.81067 32.76197 1.000 29.10352 87 VAL B O 1
ATOM 1375 N N . GLU B 1 89 ? 31.13563 -31.91608 34.99457 1.000 38.39150 88 GLU B N 1
ATOM 1376 C CA . GLU B 1 89 ? 30.86755 -33.35302 35.06055 1.000 44.91737 88 GLU B CA 1
ATOM 1377 C C . GLU B 1 89 ? 29.37841 -33.65213 34.96333 1.000 47.77372 88 GLU B C 1
ATOM 1378 O O . GLU B 1 89 ? 28.98494 -34.72187 34.49106 1.000 61.32980 88 GLU B O 1
#

Sequence (173 aa):
SLNFGKALEALKEGKKVSREGWNGKGMFAYYVPGGVYKSQTDVIKNTFGEEVKYRRPYLALKTVDNDIATWTPSVSDILAEDWNIVEDSLNFGKALEALKEGKKVSREGWNGKGMFAYYVPGGVYKSQTDVIKNTFGEEVKYRPYLALKTVDNDIATWTPSVSDILAEDWNIVE

Foldseek 3Di:
DAAVVVVVVCQVVWFWKDFPPDPAPPKTKHKFAKDKDADDDVVSCVVANGMHTDGIFMWMCGSVRDIDGDDDDVCNNGDGGMDTDD/DQAAVVVVVVCQVVFFWKDFPPDPQPPKTKHKDAKDKDAQDDVVSCVPANGMDTGGIFMWMCGSVRDIDTDDDDPCNNGGRGMDTDD

B-factor: mean 31.33, std 15.82, range [8.65, 106.32]

Secondary structure (DSSP, 8-state):
-B-HHHHHHHHHTT-EEEETT-SSSS-EEEEE--EEEE--SHHHHHHH-SEEEE--EEEEE-TTS-EEE----HHHHH-S-EEEE-/--B-HHHHHHHHHTT-EEEETT-SSSS-EEEEE--EEEE-SSHHHHHHH-SEEEE--EEEEE-TTS-EEE----HHHHH-S-EEEE-